Protein AF-A0A2G9TGG8-F1 (afdb_monomer_lite)

Sequence (321 aa):
AEQIGTFTVDCLPYTPNDKLQSCIQHNYVLHHSNFPQSSFSIAPSDCLRTSPRTVCDLGFDLILTKLSSGLTPDTAGKFELTGVEYRLRDFVVRVGTATQVTTTKGVIVEVEYEPSQVAAQSAHMMTEMMQMFFPQYYGQAPRSCSVLMYRDQSMLRHQCFCNSDWPGGVYATPTLAGGRDGGAVATAWATLLGKGRDGYITACHRVVETTRRLAELLSDIDGITLRGAADLCIVAFETTLGDIYVLVDFMTTKGWHVDPLLSPEAARVPVTLRMCEEGVLEAFVEDVLEGLRYLAENPTKTTKTSAFYHMLQTVIQYFLN

Secondary structure (DSSP, 8-state):
-EEEEEEEEEEEEEEEPTTTTTT-S-EEEEEETT-TTEEEEE---SSTTT--EEEEETTHHHHHHHS-SSEEE-STT-EEEEEEEEEETTEEEEEEEEEETTEEEEEEEEEEETT-S-HHHHHHHHHHHHHHH-GGG-S-----------SSHHHHHHH-EEES--TT--EEESSS-SS--HHHHHHHHHHHHHHHHHHHHHHHHHHHHHHHHHHHHHHTSTTEEE-S--SSSEEEEEESSS-HHHHHHHHHHTT---EEEETTEEEEEE--GGGGSTTHHHHHHHHHHHHHHHHHH-TT---HHHHHHHHHHHHHHHHH-

Structure (mmCIF, N/CA/C/O backbone):
data_AF-A0A2G9TGG8-F1
#
_entry.id   AF-A0A2G9TGG8-F1
#
loop_
_atom_site.group_PDB
_atom_site.id
_atom_site.type_symbol
_atom_site.label_atom_id
_atom_site.label_alt_id
_atom_site.label_comp_id
_atom_site.label_asym_id
_atom_site.label_entity_id
_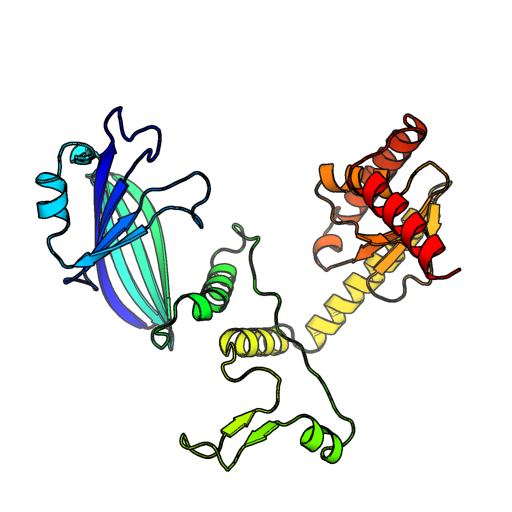atom_site.label_seq_id
_atom_site.pdbx_PDB_ins_code
_atom_site.Cartn_x
_atom_site.Cartn_y
_atom_site.Cartn_z
_atom_site.occupancy
_atom_site.B_iso_or_equiv
_atom_site.auth_seq_id
_atom_site.auth_comp_id
_atom_site.auth_asym_id
_atom_site.auth_atom_id
_atom_site.pdbx_PDB_model_num
ATOM 1 N N . ALA A 1 1 ? 25.489 -10.450 -13.782 1.00 64.31 1 ALA A N 1
ATOM 2 C CA . ALA A 1 1 ? 25.567 -9.126 -14.422 1.00 64.31 1 ALA A CA 1
ATOM 3 C C . ALA A 1 1 ? 26.954 -9.005 -15.034 1.00 64.31 1 ALA A C 1
ATOM 5 O O . ALA A 1 1 ? 27.897 -9.504 -14.430 1.00 64.31 1 ALA A O 1
ATOM 6 N N . GLU A 1 2 ? 27.061 -8.456 -16.236 1.00 89.31 2 GLU A N 1
ATOM 7 C CA . GLU A 1 2 ? 28.330 -8.267 -16.946 1.00 89.31 2 GLU A CA 1
ATOM 8 C C . GLU A 1 2 ? 28.912 -6.907 -16.566 1.00 89.31 2 GLU A C 1
ATOM 10 O O . GLU A 1 2 ? 28.173 -5.930 -16.554 1.00 89.31 2 GLU A O 1
ATOM 15 N N . GLN A 1 3 ? 30.200 -6.821 -16.233 1.00 91.94 3 GLN A N 1
ATOM 16 C CA . GLN A 1 3 ? 30.836 -5.524 -16.010 1.00 91.94 3 GLN A CA 1
ATOM 17 C C . GLN A 1 3 ? 30.994 -4.804 -17.351 1.00 91.94 3 GLN A C 1
ATOM 19 O O . GLN A 1 3 ? 31.606 -5.343 -18.268 1.00 91.94 3 GLN A O 1
ATOM 24 N N . ILE A 1 4 ? 30.464 -3.588 -17.449 1.00 91.81 4 ILE A N 1
ATOM 25 C CA . ILE A 1 4 ? 30.448 -2.807 -18.695 1.00 91.81 4 ILE A CA 1
ATOM 26 C C . ILE A 1 4 ? 31.297 -1.538 -18.629 1.00 91.81 4 ILE A C 1
ATOM 28 O O . ILE A 1 4 ? 31.593 -0.959 -19.671 1.00 91.81 4 ILE A O 1
ATOM 32 N N . GLY A 1 5 ? 31.714 -1.113 -17.434 1.00 93.00 5 GLY A N 1
ATOM 33 C CA . GLY A 1 5 ? 32.472 0.121 -17.288 1.00 93.00 5 GLY A CA 1
ATOM 34 C C . GLY A 1 5 ? 32.792 0.492 -15.849 1.00 93.00 5 GLY A C 1
ATOM 35 O O . GLY A 1 5 ? 32.628 -0.295 -14.913 1.00 93.00 5 GLY A O 1
ATOM 36 N N . THR A 1 6 ? 33.266 1.720 -15.696 1.00 93.25 6 THR A N 1
ATOM 37 C CA . THR A 1 6 ? 33.503 2.397 -14.421 1.00 93.25 6 THR A CA 1
ATOM 38 C C . THR A 1 6 ? 32.985 3.817 -14.536 1.00 93.25 6 THR A C 1
ATOM 40 O O . THR A 1 6 ? 33.054 4.400 -15.617 1.00 93.25 6 THR A O 1
ATOM 43 N N . PHE A 1 7 ? 32.542 4.392 -13.426 1.00 91.88 7 PHE A N 1
ATOM 44 C CA . PHE A 1 7 ? 32.025 5.754 -13.395 1.00 91.88 7 PHE A CA 1
ATOM 45 C C . PHE A 1 7 ? 32.647 6.552 -12.256 1.00 91.88 7 PHE A C 1
ATOM 47 O O . PHE A 1 7 ? 33.072 5.987 -11.240 1.00 91.88 7 PHE A O 1
ATOM 54 N N . THR A 1 8 ? 32.658 7.869 -12.430 1.00 93.31 8 THR A N 1
ATOM 55 C CA . THR A 1 8 ? 32.975 8.820 -11.369 1.00 93.31 8 THR A CA 1
ATOM 56 C C . THR A 1 8 ? 31.908 9.901 -11.276 1.00 93.31 8 THR A C 1
ATOM 58 O O . THR A 1 8 ? 31.317 10.299 -12.286 1.00 93.31 8 THR A O 1
ATOM 61 N N . VAL A 1 9 ? 31.653 10.373 -10.055 1.00 92.12 9 VAL A N 1
ATOM 62 C CA . VAL A 1 9 ? 30.811 11.549 -9.812 1.00 92.12 9 VAL A CA 1
ATOM 63 C C . VAL A 1 9 ? 31.522 12.493 -8.858 1.00 92.12 9 VAL A C 1
ATOM 65 O O . VAL A 1 9 ? 31.755 12.159 -7.697 1.00 92.12 9 VAL A O 1
ATOM 68 N N . ASP A 1 10 ? 31.840 13.685 -9.341 1.00 92.50 10 ASP A N 1
ATOM 69 C CA . ASP A 1 10 ? 32.329 14.783 -8.515 1.00 92.50 10 ASP A CA 1
ATOM 70 C C . ASP A 1 10 ? 31.142 15.521 -7.903 1.00 92.50 10 ASP A C 1
ATOM 72 O O . ASP A 1 10 ? 30.218 15.886 -8.628 1.00 92.50 10 ASP A O 1
ATOM 76 N N . CYS A 1 11 ? 31.170 15.790 -6.596 1.00 91.50 11 CYS A N 1
ATOM 77 C CA . CYS A 1 11 ? 30.145 16.582 -5.923 1.00 91.50 11 CYS A CA 1
ATOM 78 C C . CYS A 1 11 ? 30.759 17.738 -5.126 1.00 91.50 11 CYS A C 1
ATOM 80 O O . CYS A 1 11 ? 31.557 17.527 -4.207 1.00 91.50 11 CYS A O 1
ATOM 82 N N . LEU A 1 12 ? 30.352 18.964 -5.461 1.00 91.38 12 LEU A N 1
ATOM 83 C CA . LEU A 1 12 ? 30.762 20.194 -4.791 1.00 91.38 12 LEU A CA 1
ATOM 84 C C . LEU A 1 12 ? 29.576 20.810 -4.027 1.00 91.38 12 LEU A C 1
ATOM 86 O O . LEU A 1 12 ? 28.584 21.213 -4.645 1.00 91.38 12 LEU A O 1
ATOM 90 N N . PRO A 1 13 ? 29.658 20.911 -2.691 1.00 90.56 13 PRO A N 1
ATOM 91 C CA . PRO A 1 13 ? 28.667 21.629 -1.905 1.00 90.56 13 PRO A CA 1
ATOM 92 C C . PRO A 1 13 ? 28.786 23.148 -2.070 1.00 90.56 13 PRO A C 1
ATOM 94 O O . PRO A 1 13 ? 29.872 23.704 -2.224 1.00 90.56 13 PRO A O 1
ATOM 97 N N . TYR A 1 14 ? 27.648 23.822 -1.972 1.00 89.12 14 TYR A N 1
ATOM 98 C CA . TYR A 1 14 ? 27.507 25.267 -1.930 1.00 89.12 14 TYR A CA 1
ATOM 99 C C . TYR A 1 14 ? 26.677 25.659 -0.711 1.00 89.12 14 TYR A C 1
ATOM 101 O O . TYR A 1 14 ? 25.569 25.156 -0.492 1.00 89.12 14 TYR A O 1
ATOM 109 N N . THR A 1 15 ? 27.208 26.606 0.052 1.00 86.94 15 THR A N 1
ATOM 110 C CA . THR A 1 15 ? 26.568 27.170 1.238 1.00 86.94 15 THR A CA 1
ATOM 111 C C . THR A 1 15 ? 25.816 28.446 0.859 1.00 86.94 15 THR A C 1
ATOM 113 O O . THR A 1 15 ? 26.406 29.340 0.244 1.00 86.94 15 THR A O 1
ATOM 116 N N . PRO A 1 16 ? 24.522 28.556 1.193 1.00 85.44 16 PRO A N 1
ATOM 117 C CA . PRO A 1 16 ? 23.752 29.770 0.988 1.00 85.44 16 PRO A CA 1
ATOM 118 C C . PRO A 1 16 ? 24.093 30.832 2.030 1.00 85.44 16 PRO A C 1
ATOM 120 O O . PRO A 1 16 ? 24.367 30.538 3.195 1.00 85.44 16 PRO A O 1
ATOM 123 N N . ASN A 1 17 ? 24.039 32.090 1.609 1.00 82.75 17 ASN A N 1
ATOM 124 C CA . ASN A 1 17 ? 24.158 33.226 2.512 1.00 82.75 17 ASN A CA 1
ATOM 125 C C . ASN A 1 17 ? 22.859 33.483 3.294 1.00 82.75 17 ASN A C 1
ATOM 127 O O . ASN A 1 17 ? 21.807 32.918 2.993 1.00 82.75 17 ASN A O 1
ATOM 131 N N . ASP A 1 18 ? 22.922 34.398 4.259 1.00 78.75 18 ASP A N 1
ATOM 132 C CA . ASP A 1 18 ? 21.834 34.691 5.205 1.00 78.75 18 ASP A CA 1
ATOM 133 C C . ASP A 1 18 ? 20.489 35.030 4.537 1.00 78.75 18 ASP A C 1
ATOM 135 O O . ASP A 1 18 ? 19.428 34.805 5.113 1.00 78.75 18 ASP A O 1
ATOM 139 N N . LYS A 1 19 ? 20.507 35.553 3.303 1.00 74.62 19 LYS A N 1
ATOM 140 C CA . LYS A 1 19 ? 19.288 35.895 2.553 1.00 74.62 19 LYS A CA 1
ATOM 141 C C . LYS A 1 19 ? 18.598 34.678 1.941 1.00 74.62 19 LYS A C 1
ATOM 143 O O . LYS A 1 19 ? 17.394 34.732 1.710 1.00 74.62 19 LYS A O 1
ATOM 148 N N . LEU A 1 20 ? 19.353 33.623 1.634 1.00 74.00 20 LEU A N 1
ATOM 149 C CA . LEU A 1 20 ? 18.854 32.405 0.994 1.00 74.00 20 LEU A CA 1
ATOM 150 C C . LEU A 1 20 ? 18.680 31.238 1.967 1.00 74.00 20 LEU A C 1
ATOM 152 O O . LEU A 1 20 ? 17.944 30.312 1.637 1.00 74.00 20 LEU A O 1
ATOM 156 N N . GLN A 1 21 ? 19.281 31.297 3.159 1.00 74.25 21 GLN A N 1
ATOM 157 C CA . GLN A 1 21 ? 19.157 30.257 4.191 1.00 74.25 21 GLN A CA 1
ATOM 158 C C . GLN A 1 21 ? 17.711 29.983 4.632 1.00 74.25 21 GLN A C 1
ATOM 160 O O . GLN A 1 21 ? 17.403 28.873 5.060 1.00 74.25 21 GLN A O 1
ATOM 165 N N . SER A 1 22 ? 16.805 30.958 4.495 1.00 71.94 22 SER A N 1
ATOM 166 C CA . SER A 1 22 ? 15.372 30.773 4.762 1.00 71.94 22 SER A CA 1
ATOM 167 C C . SER A 1 22 ? 14.650 29.930 3.702 1.00 71.94 22 SER A C 1
ATOM 169 O O . SER A 1 22 ? 13.558 29.432 3.970 1.00 71.94 22 SER A O 1
ATOM 171 N N . CYS A 1 23 ? 15.244 29.761 2.516 1.00 72.12 23 CYS A N 1
ATOM 172 C CA . CYS A 1 23 ? 14.656 29.058 1.374 1.00 72.12 23 CYS A CA 1
ATOM 173 C C . CYS A 1 23 ? 15.385 27.750 1.040 1.00 72.12 23 CYS A C 1
ATOM 175 O O . CYS A 1 23 ? 14.751 26.773 0.650 1.00 72.12 23 CYS A O 1
ATOM 177 N N . ILE A 1 24 ? 16.713 27.737 1.155 1.00 77.88 24 ILE A N 1
ATOM 178 C CA . ILE A 1 24 ? 17.576 26.592 0.857 1.00 77.88 24 ILE A CA 1
ATOM 179 C C . ILE A 1 24 ? 18.658 26.498 1.929 1.00 77.88 24 ILE A C 1
ATOM 181 O O . ILE A 1 24 ? 19.281 27.500 2.264 1.00 77.88 24 ILE A O 1
ATOM 185 N N . GLN A 1 25 ? 18.890 25.302 2.469 1.00 79.62 25 GLN A N 1
ATOM 186 C CA . GLN A 1 25 ? 19.909 25.092 3.506 1.00 79.62 25 GLN A CA 1
ATOM 187 C C . GLN A 1 25 ? 21.273 24.742 2.906 1.00 79.62 25 GLN A C 1
ATOM 189 O O . GLN A 1 25 ? 22.295 25.263 3.337 1.00 79.62 25 GLN A O 1
ATOM 194 N N . HIS A 1 26 ? 21.280 23.905 1.868 1.00 82.25 26 HIS A N 1
ATOM 195 C CA . HIS A 1 26 ? 22.469 23.504 1.121 1.00 82.25 26 HIS A CA 1
ATOM 196 C C . HIS A 1 26 ? 22.113 23.311 -0.352 1.00 82.25 26 HIS A C 1
ATOM 198 O O . HIS A 1 26 ? 20.982 22.945 -0.673 1.00 82.25 26 HIS A O 1
ATOM 204 N N . ASN A 1 27 ? 23.082 23.520 -1.242 1.00 87.56 27 ASN A N 1
ATOM 205 C CA . ASN A 1 27 ? 22.981 23.130 -2.645 1.00 87.56 27 ASN A CA 1
ATOM 206 C C . ASN A 1 27 ? 24.197 22.288 -3.028 1.00 87.56 27 ASN A C 1
ATOM 208 O O . ASN A 1 27 ? 25.316 22.628 -2.669 1.00 87.56 27 ASN A O 1
ATOM 212 N N . TYR A 1 28 ? 23.991 21.212 -3.771 1.00 89.62 28 TYR A N 1
ATOM 213 C CA . TYR A 1 28 ? 25.055 20.339 -4.251 1.00 89.62 28 TYR A CA 1
ATOM 214 C C . TYR A 1 28 ? 25.061 20.365 -5.766 1.00 89.62 28 TYR A C 1
ATOM 216 O O . TYR A 1 28 ? 24.012 20.164 -6.379 1.00 89.62 28 TYR A O 1
ATOM 224 N N . VAL A 1 29 ? 26.233 20.599 -6.350 1.00 89.38 29 VAL A N 1
ATOM 225 C CA . VAL A 1 29 ? 26.442 20.498 -7.794 1.00 89.38 29 VAL A CA 1
ATOM 226 C C . VAL A 1 29 ? 27.255 19.247 -8.081 1.00 89.38 29 VAL A C 1
ATOM 228 O O . VAL A 1 29 ? 28.278 19.014 -7.436 1.00 89.38 29 VAL A O 1
ATOM 231 N N . LEU A 1 30 ? 26.773 18.430 -9.015 1.00 91.38 30 LEU A N 1
ATOM 232 C CA . LEU A 1 30 ? 27.352 17.144 -9.366 1.00 91.38 30 LEU A CA 1
ATOM 233 C C . LEU A 1 30 ? 27.714 17.075 -10.850 1.00 91.38 30 LEU A C 1
ATOM 235 O O . LEU A 1 30 ? 26.946 17.523 -11.707 1.00 91.38 30 LEU A O 1
ATOM 239 N N . HIS A 1 31 ? 28.839 16.425 -11.140 1.00 90.31 31 HIS A N 1
ATOM 240 C CA . HIS A 1 31 ? 29.267 16.071 -12.491 1.00 90.31 31 HIS A CA 1
ATOM 241 C C . HIS A 1 31 ? 29.495 14.575 -12.586 1.00 90.31 31 HIS A C 1
ATOM 243 O O . HIS A 1 31 ? 30.304 14.024 -11.846 1.00 90.31 31 HIS A O 1
ATOM 249 N N . HIS A 1 32 ? 28.795 13.933 -13.512 1.00 90.31 32 HIS A N 1
ATOM 250 C CA . HIS A 1 32 ? 28.841 12.490 -13.696 1.00 90.31 32 HIS A CA 1
ATOM 251 C C . HIS A 1 32 ? 29.604 12.157 -14.985 1.00 90.31 32 HIS A C 1
ATOM 253 O O . HIS A 1 32 ? 29.285 12.698 -16.043 1.00 90.31 32 HIS A O 1
ATOM 259 N N . SER A 1 33 ? 30.564 11.228 -14.930 1.00 90.75 33 SER A N 1
ATOM 260 C CA . SER A 1 33 ? 31.422 10.855 -16.073 1.00 90.75 33 SER A CA 1
ATOM 261 C C . SER A 1 33 ? 30.639 10.436 -17.324 1.00 90.75 33 SER A C 1
ATOM 263 O O . SER A 1 33 ? 31.025 10.768 -18.441 1.00 90.75 33 SER A O 1
ATOM 265 N N . ASN A 1 34 ? 29.516 9.740 -17.138 1.00 83.81 34 ASN A N 1
ATOM 266 C CA . ASN A 1 34 ? 28.625 9.302 -18.221 1.00 83.81 34 ASN A CA 1
ATOM 267 C C . ASN A 1 34 ? 27.786 10.416 -18.856 1.00 83.81 34 ASN A C 1
ATOM 269 O O . ASN A 1 34 ? 27.270 10.234 -19.956 1.00 83.81 34 ASN A O 1
ATOM 273 N N . PHE A 1 35 ? 27.661 11.567 -18.195 1.00 83.56 35 PHE A N 1
ATOM 274 C CA . PHE A 1 35 ? 26.914 12.721 -18.690 1.00 83.56 35 PHE A CA 1
ATOM 275 C C . PHE A 1 35 ? 27.845 13.938 -18.782 1.00 83.56 35 PHE A C 1
ATOM 277 O O . PHE A 1 35 ? 27.603 14.956 -18.137 1.00 83.56 35 PHE A O 1
ATOM 284 N N . PRO A 1 36 ? 28.922 13.869 -19.590 1.00 84.69 36 PRO A N 1
ATOM 285 C CA . PRO A 1 36 ? 30.005 14.855 -19.562 1.00 84.69 36 PRO A CA 1
ATOM 286 C C . PRO A 1 36 ? 29.581 16.253 -20.033 1.00 84.69 36 PRO A C 1
ATOM 288 O O . PRO A 1 36 ? 30.328 17.210 -19.862 1.00 84.69 36 PRO A O 1
ATOM 291 N N . GLN A 1 37 ? 28.408 16.375 -20.657 1.00 82.56 37 GLN A N 1
ATOM 292 C CA . GLN A 1 37 ? 27.847 17.644 -21.123 1.00 82.56 37 GLN A CA 1
ATOM 293 C C . GLN A 1 37 ? 26.844 18.253 -20.136 1.00 82.56 37 GLN A C 1
ATOM 295 O O . GLN A 1 37 ? 26.309 19.324 -20.412 1.00 82.56 37 GLN A O 1
ATOM 300 N N . SER A 1 38 ? 26.578 17.596 -19.004 1.00 85.50 38 SER A N 1
ATOM 301 C CA . SER A 1 38 ? 25.548 18.009 -18.053 1.00 85.50 38 SER A CA 1
ATOM 302 C C . SER A 1 38 ? 26.119 18.253 -16.657 1.00 85.50 38 SER A C 1
ATOM 304 O O . SER A 1 38 ? 26.946 17.494 -16.153 1.00 85.50 38 SER A O 1
ATOM 306 N N . SER A 1 39 ? 25.621 19.304 -16.013 1.00 83.50 39 SER A N 1
ATOM 307 C CA . SER A 1 39 ? 25.771 19.568 -14.584 1.00 83.50 39 SER A CA 1
ATOM 308 C C . SER A 1 39 ? 24.431 19.325 -13.895 1.00 83.50 39 SER A C 1
ATOM 310 O O . SER A 1 39 ? 23.382 19.760 -14.379 1.00 83.50 39 SER A O 1
ATOM 312 N N . PHE A 1 40 ? 24.453 18.672 -12.741 1.00 86.94 40 PHE A N 1
ATOM 313 C CA . PHE A 1 40 ? 23.259 18.402 -11.942 1.00 86.94 40 PHE A CA 1
ATOM 314 C C . PHE A 1 40 ? 23.309 19.248 -10.675 1.00 86.94 40 PHE A C 1
ATOM 316 O O . PHE A 1 40 ? 24.345 19.300 -10.027 1.00 86.94 40 PHE A O 1
ATOM 323 N N . SER A 1 41 ? 22.209 19.896 -10.295 1.00 85.38 41 SER A N 1
ATOM 324 C CA . SER A 1 41 ? 22.111 20.630 -9.028 1.00 85.38 41 SER A CA 1
ATOM 325 C C . SER A 1 41 ? 20.951 20.100 -8.204 1.00 85.38 41 SER A C 1
ATOM 327 O O . SER A 1 41 ? 19.864 19.873 -8.739 1.00 85.38 41 SER A O 1
ATOM 329 N N . ILE A 1 42 ? 21.151 19.939 -6.899 1.00 87.00 42 ILE A N 1
ATOM 330 C CA . ILE A 1 42 ? 20.091 19.582 -5.955 1.00 87.00 42 ILE A CA 1
ATOM 331 C C . ILE A 1 42 ? 20.211 20.405 -4.676 1.00 87.00 42 ILE A C 1
ATOM 333 O O . ILE A 1 42 ? 21.288 20.502 -4.093 1.00 87.00 42 ILE A O 1
ATOM 337 N N . ALA A 1 43 ? 19.089 20.955 -4.219 1.00 85.75 43 ALA A N 1
ATOM 338 C CA . ALA A 1 43 ? 18.969 21.615 -2.925 1.00 85.75 43 ALA A CA 1
ATOM 339 C C . ALA A 1 43 ? 18.097 20.746 -2.004 1.00 85.75 43 ALA A C 1
ATOM 341 O O . ALA A 1 43 ? 16.872 20.746 -2.148 1.00 85.75 43 ALA A O 1
ATOM 342 N N . PRO A 1 44 ? 18.687 19.931 -1.110 1.00 80.31 44 PRO A N 1
ATOM 343 C CA . PRO A 1 44 ? 17.916 19.028 -0.267 1.00 80.31 44 PRO A CA 1
ATOM 344 C C . PRO A 1 44 ? 16.980 19.778 0.688 1.00 80.31 44 PRO A C 1
ATOM 346 O O . PRO A 1 44 ? 17.352 20.789 1.279 1.00 80.31 44 PRO A O 1
ATOM 349 N N . SER A 1 45 ? 15.771 19.243 0.847 1.00 75.31 45 SER A N 1
ATOM 350 C CA . SER A 1 45 ? 14.782 19.635 1.857 1.00 75.31 45 SER A CA 1
ATOM 351 C C . SER A 1 45 ? 14.435 18.431 2.740 1.00 75.31 45 SER A C 1
ATOM 353 O O . SER A 1 45 ? 14.835 17.308 2.420 1.00 75.31 45 SER A O 1
ATOM 355 N N . ASP A 1 46 ? 13.638 18.637 3.793 1.00 73.31 46 ASP A N 1
ATOM 356 C CA . ASP A 1 46 ? 13.186 17.575 4.711 1.00 73.31 46 ASP A CA 1
ATOM 357 C C . ASP A 1 46 ? 12.505 16.393 3.993 1.00 73.31 46 ASP A C 1
ATOM 359 O O . ASP A 1 46 ? 12.501 15.266 4.487 1.00 73.31 46 ASP A O 1
ATOM 363 N N . CYS A 1 47 ? 11.961 16.623 2.791 1.00 68.19 47 CYS A N 1
ATOM 364 C CA . CYS A 1 47 ? 11.454 15.576 1.914 1.00 68.19 47 CYS A CA 1
ATOM 365 C C . CYS A 1 47 ? 12.220 15.549 0.582 1.00 68.19 47 CYS A C 1
ATOM 367 O O . CYS A 1 47 ? 12.036 16.390 -0.298 1.00 68.19 47 CYS A O 1
ATOM 369 N N . LEU A 1 48 ? 13.026 14.501 0.377 1.00 59.34 48 LEU A N 1
ATOM 370 C CA . LEU A 1 48 ? 13.821 14.291 -0.845 1.00 59.34 48 LEU A CA 1
ATOM 371 C C . LEU A 1 48 ? 12.994 14.309 -2.145 1.00 59.34 48 LEU A C 1
ATOM 373 O O . LEU A 1 48 ? 13.506 14.687 -3.200 1.00 59.34 48 LEU A O 1
ATOM 377 N N . ARG A 1 49 ? 11.712 13.916 -2.094 1.00 57.81 49 ARG A N 1
ATOM 378 C CA . ARG A 1 49 ? 10.812 13.934 -3.265 1.00 57.81 49 ARG A CA 1
ATOM 379 C C . ARG A 1 49 ? 10.475 15.352 -3.725 1.00 57.81 49 ARG A C 1
ATOM 381 O O . ARG A 1 49 ? 10.248 15.544 -4.913 1.00 57.81 49 ARG A O 1
ATOM 388 N N . THR A 1 50 ? 10.471 16.321 -2.814 1.00 69.75 50 THR A N 1
ATOM 389 C CA . THR A 1 50 ? 10.134 17.724 -3.097 1.00 69.75 50 THR A CA 1
ATOM 390 C C . THR A 1 50 ? 11.359 18.629 -3.189 1.00 69.75 50 THR A C 1
ATOM 392 O O . THR A 1 50 ? 11.207 19.809 -3.487 1.00 69.75 50 THR A O 1
ATOM 395 N N . SER A 1 51 ? 12.566 18.095 -2.971 1.00 74.19 51 SER A N 1
ATOM 396 C CA . SER A 1 51 ? 13.815 18.849 -3.096 1.00 74.19 51 SER A CA 1
ATOM 397 C C . SER A 1 51 ? 13.973 19.445 -4.503 1.00 74.19 51 SER A C 1
ATOM 399 O O . SER A 1 51 ? 13.942 18.684 -5.486 1.00 74.19 51 SER A O 1
ATOM 401 N N . PRO A 1 52 ? 14.169 20.774 -4.614 1.00 76.56 52 PRO A N 1
ATOM 402 C CA . PRO A 1 52 ? 14.484 21.428 -5.874 1.00 76.56 52 PRO A CA 1
ATOM 403 C C . PRO A 1 52 ? 15.709 20.798 -6.535 1.00 76.56 52 PRO A C 1
ATOM 405 O O . PRO A 1 52 ? 16.727 20.548 -5.886 1.00 76.56 52 PRO A O 1
ATOM 408 N N . ARG A 1 53 ? 15.599 20.534 -7.836 1.00 82.88 53 ARG A N 1
ATOM 409 C CA . ARG A 1 53 ? 16.655 19.924 -8.642 1.00 82.88 53 ARG A CA 1
ATOM 410 C C . ARG A 1 53 ? 16.650 20.506 -10.046 1.00 82.88 53 ARG A C 1
ATOM 412 O O . ARG A 1 53 ? 15.579 20.791 -10.580 1.00 82.88 53 ARG A O 1
ATOM 419 N N . THR A 1 54 ? 17.821 20.642 -10.649 1.00 76.69 54 THR A N 1
ATOM 420 C CA . THR A 1 54 ? 17.967 21.115 -12.028 1.00 76.69 54 THR A CA 1
ATOM 421 C C . THR A 1 54 ? 19.053 20.334 -12.753 1.00 76.69 54 THR A C 1
ATOM 423 O O . THR A 1 54 ? 20.024 19.882 -12.147 1.00 76.69 54 THR A O 1
ATOM 426 N N . VAL A 1 55 ? 18.874 20.180 -14.063 1.00 81.69 55 VAL A N 1
ATOM 427 C CA . VAL A 1 55 ? 19.894 19.670 -14.981 1.00 81.69 55 VAL A CA 1
ATOM 428 C C . VAL A 1 55 ? 20.205 20.800 -15.947 1.00 81.69 55 VAL A C 1
ATOM 430 O O . VAL A 1 55 ? 19.286 21.391 -16.515 1.00 81.69 55 VAL A O 1
ATOM 433 N N . CYS A 1 56 ? 21.482 21.124 -16.078 1.00 78.19 56 CYS A N 1
ATOM 434 C CA . CYS A 1 56 ? 21.976 22.239 -16.873 1.00 78.19 56 CYS A CA 1
ATOM 435 C C . CYS A 1 56 ? 23.105 21.759 -17.789 1.00 78.19 56 CYS A C 1
ATOM 437 O O . CYS A 1 56 ? 23.712 20.719 -17.533 1.00 78.19 56 CYS A O 1
ATOM 439 N N . ASP A 1 57 ? 23.423 22.541 -18.816 1.00 82.94 57 ASP A N 1
ATOM 440 C CA . ASP A 1 57 ? 24.600 22.296 -19.649 1.00 82.94 57 ASP A CA 1
ATOM 441 C C . ASP A 1 57 ? 25.907 22.519 -18.871 1.00 82.94 57 ASP A C 1
ATOM 443 O O . ASP A 1 57 ? 25.960 23.208 -17.841 1.00 82.94 57 ASP A O 1
ATOM 447 N N . LEU A 1 58 ? 26.985 21.952 -19.408 1.00 73.19 58 LEU A N 1
ATOM 448 C CA . LEU A 1 58 ? 28.341 22.105 -18.902 1.00 73.19 58 LEU A CA 1
ATOM 449 C C . LEU A 1 58 ? 28.728 23.592 -18.789 1.00 73.19 58 LEU A C 1
ATOM 451 O O . LEU A 1 58 ? 28.641 24.355 -19.751 1.00 73.19 58 LEU A O 1
ATOM 455 N N . GLY A 1 59 ? 29.196 24.002 -17.607 1.00 73.88 59 GLY A N 1
ATOM 456 C CA . GLY A 1 59 ? 29.577 25.390 -17.314 1.00 73.88 59 GLY A CA 1
ATOM 457 C C . GLY A 1 59 ? 28.633 26.123 -16.358 1.00 73.88 59 GLY A C 1
ATOM 458 O O . GLY A 1 59 ? 28.874 27.290 -16.043 1.00 73.88 59 GLY A O 1
ATOM 459 N N . PHE A 1 60 ? 27.605 25.446 -15.840 1.00 81.31 60 PHE A N 1
ATOM 460 C CA . PHE A 1 60 ? 26.743 25.965 -14.775 1.00 81.31 60 PHE A CA 1
ATOM 461 C C . PHE A 1 60 ? 27.533 26.489 -13.558 1.00 81.31 60 PHE A C 1
ATOM 463 O O . PHE A 1 60 ? 27.203 27.537 -13.009 1.00 81.31 60 PHE A O 1
ATOM 470 N N . ASP A 1 61 ? 28.643 25.849 -13.201 1.00 76.94 61 ASP A N 1
ATOM 471 C CA . ASP A 1 61 ? 29.546 26.229 -12.105 1.00 76.94 61 ASP A CA 1
ATOM 472 C C . ASP A 1 61 ? 30.191 27.609 -12.311 1.00 76.94 61 ASP A C 1
ATOM 474 O O . ASP A 1 61 ? 30.347 28.401 -11.374 1.00 76.94 61 ASP A O 1
ATOM 478 N N . LEU A 1 62 ? 30.514 27.936 -13.567 1.00 78.75 62 LEU A N 1
ATOM 479 C CA . LEU A 1 62 ? 31.038 29.247 -13.967 1.00 78.75 62 LEU A CA 1
ATOM 480 C C . LEU A 1 62 ? 29.961 30.331 -13.878 1.00 78.75 62 LEU A C 1
ATOM 482 O O . LEU A 1 62 ? 30.261 31.501 -13.644 1.00 78.75 62 LEU A O 1
ATOM 486 N N . ILE A 1 63 ? 28.700 29.952 -14.083 1.00 79.56 63 ILE A N 1
ATOM 487 C CA . ILE A 1 63 ? 27.559 30.851 -13.920 1.00 79.56 63 ILE A CA 1
ATOM 488 C C . ILE A 1 63 ? 27.283 31.056 -12.428 1.00 79.56 63 ILE A C 1
ATOM 490 O O . ILE A 1 63 ? 27.161 32.200 -12.001 1.00 79.56 63 ILE A O 1
ATOM 494 N N . LEU A 1 64 ? 27.277 29.995 -11.615 1.00 77.19 64 LEU A N 1
ATOM 495 C CA . LEU A 1 64 ? 27.087 30.076 -10.161 1.00 77.19 64 LEU A CA 1
ATOM 496 C C . LEU A 1 64 ? 28.132 30.964 -9.482 1.00 77.19 64 LEU A C 1
ATOM 498 O O . LEU A 1 64 ? 27.791 31.793 -8.641 1.00 77.19 64 LEU A O 1
ATOM 502 N N . THR A 1 65 ? 29.395 30.849 -9.888 1.00 72.25 65 THR A N 1
ATOM 503 C CA . THR A 1 65 ? 30.478 31.707 -9.381 1.00 72.25 65 THR A CA 1
ATOM 504 C C . THR A 1 65 ? 30.309 33.180 -9.769 1.00 72.25 65 THR A C 1
ATOM 506 O O . THR A 1 65 ? 30.723 34.061 -9.013 1.00 72.25 65 THR A O 1
ATOM 509 N N . LYS A 1 66 ? 29.653 33.478 -10.899 1.00 73.69 66 LYS A N 1
ATOM 510 C CA . LYS A 1 66 ? 29.330 34.849 -11.342 1.00 73.69 66 LYS A CA 1
ATOM 511 C C . LYS A 1 66 ? 28.024 35.395 -10.758 1.00 73.69 66 LYS A C 1
ATOM 513 O O . LYS A 1 66 ? 27.903 36.603 -10.587 1.00 73.69 66 LYS A O 1
ATOM 518 N N . LEU A 1 67 ? 27.068 34.528 -10.425 1.00 65.88 67 LEU A N 1
ATOM 519 C CA . LEU A 1 67 ? 25.804 34.856 -9.751 1.00 65.88 67 LEU A CA 1
ATOM 520 C C . LEU A 1 67 ? 25.964 35.032 -8.227 1.00 65.88 67 LEU A C 1
ATOM 522 O O . LEU A 1 67 ? 24.969 35.027 -7.507 1.00 65.88 67 LEU A O 1
ATOM 526 N N . SER A 1 68 ? 27.198 35.177 -7.734 1.00 59.84 68 SER A N 1
ATOM 527 C CA . SER A 1 68 ? 27.657 35.127 -6.336 1.00 59.84 68 SER A CA 1
ATOM 528 C C . SER A 1 68 ? 27.144 36.252 -5.419 1.00 59.84 68 SER A C 1
ATOM 530 O O . SER A 1 68 ? 27.893 36.908 -4.703 1.00 59.84 68 SER A O 1
ATOM 532 N N . SER A 1 69 ? 25.829 36.441 -5.368 1.00 61.25 69 SER A N 1
ATOM 533 C CA . SER A 1 69 ? 25.128 37.188 -4.323 1.00 61.25 69 SER A CA 1
ATOM 534 C C . SER A 1 69 ? 24.338 36.275 -3.380 1.00 61.25 69 SER A C 1
ATOM 536 O O . SER A 1 69 ? 23.620 36.789 -2.526 1.00 61.25 69 SER A O 1
ATOM 538 N N . GLY A 1 70 ? 24.467 34.945 -3.511 1.00 73.06 70 GLY A N 1
ATOM 539 C CA . GLY A 1 70 ? 23.613 33.971 -2.823 1.00 73.06 70 GLY A CA 1
ATOM 540 C C . GLY A 1 70 ? 24.274 32.666 -2.363 1.00 73.06 70 GLY A C 1
ATOM 541 O O . GLY A 1 70 ? 23.970 32.207 -1.268 1.00 73.06 70 GLY A O 1
ATOM 542 N N . LEU A 1 71 ? 25.166 32.071 -3.164 1.00 83.81 71 LEU A N 1
ATOM 543 C CA . LEU A 1 71 ? 25.762 30.750 -2.907 1.00 83.81 71 LEU A CA 1
ATOM 544 C C . LEU A 1 71 ? 27.292 30.813 -2.984 1.00 83.81 71 LEU A C 1
ATOM 546 O O . LEU A 1 71 ? 27.841 31.354 -3.944 1.00 83.81 71 LEU A O 1
ATOM 550 N N . THR A 1 72 ? 27.974 30.228 -2.001 1.00 86.12 72 THR A N 1
ATOM 551 C CA . THR A 1 72 ? 29.443 30.151 -1.927 1.00 86.12 72 THR A CA 1
ATOM 552 C C . THR A 1 72 ? 29.914 28.697 -1.946 1.00 86.12 72 THR A C 1
ATOM 554 O O . THR A 1 72 ? 29.370 27.907 -1.174 1.00 86.12 72 THR A O 1
ATOM 557 N N . PRO A 1 73 ? 30.905 28.320 -2.775 1.00 87.69 73 PRO A N 1
ATOM 558 C CA . PRO A 1 73 ? 31.391 26.941 -2.833 1.00 87.69 73 PRO A CA 1
ATOM 559 C C . PRO A 1 73 ? 32.133 26.546 -1.549 1.00 87.69 73 PRO A C 1
ATOM 561 O O . PRO A 1 73 ? 32.943 27.318 -1.035 1.00 87.69 73 PRO A O 1
ATOM 564 N N . ASP A 1 74 ? 31.898 25.324 -1.073 1.00 88.62 74 ASP A N 1
ATOM 565 C CA . ASP A 1 74 ? 32.639 24.687 0.017 1.00 88.62 74 ASP A CA 1
ATOM 566 C C . ASP A 1 74 ? 33.563 23.594 -0.538 1.00 88.62 74 ASP A C 1
ATOM 568 O O . ASP A 1 74 ? 33.201 22.424 -0.681 1.00 88.62 74 ASP A O 1
ATOM 572 N N . THR A 1 75 ? 34.798 23.984 -0.845 1.00 86.88 75 THR A N 1
ATOM 573 C CA . THR A 1 75 ? 35.810 23.073 -1.392 1.00 86.88 75 THR A CA 1
ATOM 574 C C . THR A 1 75 ? 36.267 22.017 -0.380 1.00 86.88 75 THR A C 1
ATOM 576 O O . THR A 1 75 ? 36.676 20.931 -0.785 1.00 86.88 75 THR A O 1
ATOM 579 N N . ALA A 1 76 ? 36.190 22.291 0.929 1.00 85.00 76 ALA A N 1
ATOM 580 C CA . ALA A 1 76 ? 36.545 21.313 1.963 1.00 85.00 76 ALA A CA 1
ATOM 581 C C . ALA A 1 76 ? 35.476 20.210 2.082 1.00 85.00 76 ALA A C 1
ATOM 583 O O . ALA A 1 76 ? 35.782 19.052 2.380 1.00 85.00 76 ALA A O 1
ATOM 584 N N . GLY A 1 77 ? 34.225 20.563 1.786 1.00 84.62 77 GLY A N 1
ATOM 585 C CA . GLY A 1 77 ? 33.085 19.660 1.687 1.00 84.62 77 GLY A CA 1
ATOM 586 C C . GLY A 1 77 ? 33.066 18.760 0.445 1.00 84.62 77 GLY A C 1
ATOM 587 O O . GLY A 1 77 ? 32.222 17.867 0.380 1.00 84.62 77 GLY A O 1
ATOM 588 N N . LYS A 1 78 ? 33.963 18.963 -0.535 1.00 89.62 78 LYS A N 1
ATOM 589 C CA . LYS A 1 78 ? 33.963 18.204 -1.797 1.00 89.62 78 LYS A CA 1
ATOM 590 C C . LYS A 1 78 ? 34.121 16.703 -1.538 1.00 89.62 78 LYS A C 1
ATOM 592 O O . LYS A 1 78 ? 35.061 16.280 -0.864 1.00 89.62 78 LYS A O 1
ATOM 597 N N . PHE A 1 79 ? 33.249 15.899 -2.136 1.00 89.88 79 PHE A N 1
ATOM 598 C CA . PHE A 1 79 ? 33.363 14.445 -2.130 1.00 89.88 79 PHE A CA 1
ATOM 599 C C . PHE A 1 79 ? 33.263 13.884 -3.545 1.00 89.88 79 PHE A C 1
ATOM 601 O O . PHE A 1 79 ? 32.655 14.478 -4.435 1.00 89.88 79 PHE A O 1
ATOM 608 N N . GLU A 1 80 ? 33.894 12.737 -3.734 1.00 90.69 80 GLU A N 1
ATOM 609 C CA . GLU A 1 80 ? 33.983 12.031 -5.001 1.00 90.69 80 GLU A CA 1
ATOM 610 C C . GLU A 1 80 ? 33.371 10.644 -4.848 1.00 90.69 80 GLU A C 1
ATOM 612 O O . GLU A 1 80 ? 33.478 9.997 -3.802 1.00 90.69 80 GLU A O 1
ATOM 617 N N . LEU A 1 81 ? 32.706 10.200 -5.900 1.00 90.56 81 LEU A N 1
ATOM 618 C CA . LEU A 1 81 ? 32.184 8.857 -6.045 1.00 90.56 81 LEU A CA 1
ATOM 619 C C . LEU A 1 81 ? 32.969 8.164 -7.137 1.00 90.56 81 LEU A C 1
ATOM 621 O O . LEU A 1 81 ? 33.141 8.715 -8.219 1.00 90.56 81 LEU A O 1
ATOM 625 N N . THR A 1 82 ? 33.409 6.943 -6.874 1.00 92.31 82 THR A N 1
ATOM 626 C CA . THR A 1 82 ? 34.025 6.090 -7.890 1.00 92.31 82 THR A CA 1
ATOM 627 C C . THR A 1 82 ? 33.467 4.689 -7.757 1.00 92.31 82 THR A C 1
ATOM 629 O O . THR A 1 82 ? 33.291 4.186 -6.643 1.00 92.31 82 THR A O 1
ATOM 632 N N . GLY A 1 83 ? 33.178 4.052 -8.886 1.00 90.81 83 GLY A N 1
ATOM 633 C CA . GLY A 1 83 ? 32.611 2.717 -8.869 1.00 90.81 83 GLY A CA 1
ATOM 634 C C . GLY A 1 83 ? 32.652 1.991 -10.200 1.00 90.81 83 GLY A C 1
ATOM 635 O O . GLY A 1 83 ? 33.179 2.471 -11.203 1.00 90.81 83 GLY A O 1
ATOM 636 N N . VAL A 1 84 ? 32.082 0.793 -10.170 1.00 89.81 84 VAL A N 1
ATOM 637 C CA . VAL A 1 84 ? 32.013 -0.136 -11.294 1.00 89.81 84 VAL A CA 1
ATOM 638 C C . VAL A 1 84 ? 30.574 -0.222 -11.783 1.00 89.81 84 VAL A C 1
ATOM 640 O O . VAL A 1 84 ? 29.633 -0.214 -10.985 1.00 89.81 84 VAL A O 1
ATOM 643 N N . GLU A 1 85 ? 30.412 -0.322 -13.095 1.00 89.56 85 GLU A N 1
ATOM 644 C CA . GLU A 1 85 ? 29.123 -0.445 -13.762 1.00 89.56 85 GLU A CA 1
ATOM 645 C C . GLU A 1 85 ? 28.904 -1.862 -14.272 1.00 89.56 85 GLU A C 1
ATOM 647 O O . GLU A 1 85 ? 29.782 -2.467 -14.896 1.00 89.56 85 GLU A O 1
ATOM 652 N N . TYR A 1 86 ? 27.698 -2.369 -14.058 1.00 83.94 86 TYR A N 1
ATOM 653 C CA . TYR A 1 86 ? 27.283 -3.700 -14.457 1.00 83.94 86 TYR A CA 1
ATOM 654 C C . TYR A 1 86 ? 26.001 -3.632 -15.278 1.00 83.94 86 TYR A C 1
ATOM 656 O O . TYR A 1 86 ? 25.036 -3.005 -14.856 1.00 83.94 86 TYR A O 1
ATOM 664 N N . ARG A 1 87 ? 25.939 -4.347 -16.400 1.00 82.69 87 ARG A N 1
ATOM 665 C CA . ARG A 1 87 ? 24.701 -4.562 -17.149 1.00 82.69 87 ARG A CA 1
ATOM 666 C C . ARG A 1 87 ? 24.047 -5.874 -16.735 1.00 82.69 87 ARG A C 1
ATOM 668 O O . ARG A 1 87 ? 24.668 -6.943 -16.709 1.00 82.69 87 ARG A O 1
ATOM 675 N N . LEU A 1 88 ? 22.764 -5.804 -16.416 1.00 74.25 88 LEU A N 1
ATOM 676 C CA . LEU A 1 88 ? 21.899 -6.945 -16.158 1.00 74.25 88 LEU A CA 1
ATOM 677 C C . LEU A 1 88 ? 20.659 -6.820 -17.043 1.00 74.25 88 LEU A C 1
ATOM 679 O O . LEU A 1 88 ? 19.680 -6.184 -16.664 1.00 74.25 88 LEU A O 1
ATOM 683 N N . ARG A 1 89 ? 20.696 -7.457 -18.220 1.00 80.06 89 ARG A N 1
ATOM 684 C CA . ARG A 1 89 ? 19.685 -7.269 -19.276 1.00 80.06 89 ARG A CA 1
ATOM 685 C C . ARG A 1 89 ? 19.569 -5.781 -19.633 1.00 80.06 89 ARG A C 1
ATOM 687 O O . ARG A 1 89 ? 20.564 -5.213 -20.061 1.00 80.06 89 ARG A O 1
ATOM 694 N N . ASP A 1 90 ? 18.409 -5.176 -19.404 1.00 76.56 90 ASP A N 1
ATOM 695 C CA . ASP A 1 90 ? 18.106 -3.775 -19.720 1.00 76.56 90 ASP A CA 1
ATOM 696 C C . ASP A 1 90 ? 18.451 -2.807 -18.570 1.00 76.56 90 ASP A C 1
ATOM 698 O O . ASP A 1 90 ? 18.159 -1.614 -18.645 1.00 76.56 90 ASP A O 1
ATOM 702 N N . PHE A 1 91 ? 19.021 -3.320 -17.475 1.00 73.50 91 PHE A N 1
ATOM 703 C CA . PHE A 1 91 ? 19.418 -2.524 -16.318 1.00 73.50 91 PHE A CA 1
ATOM 704 C C . PHE A 1 91 ? 20.917 -2.281 -16.301 1.00 73.50 91 PHE A C 1
ATOM 706 O O . PHE A 1 91 ? 21.704 -3.212 -16.488 1.00 73.50 91 PHE A O 1
ATOM 713 N N . VAL A 1 92 ? 21.299 -1.061 -15.949 1.00 78.62 92 VAL A N 1
ATOM 714 C CA . VAL A 1 92 ? 22.656 -0.716 -15.541 1.00 78.62 92 VAL A CA 1
ATOM 715 C C . VAL A 1 92 ? 22.659 -0.500 -14.039 1.00 78.62 92 VAL A C 1
ATOM 717 O O . VAL A 1 92 ? 21.917 0.316 -13.506 1.00 78.62 92 VAL A O 1
ATOM 720 N N . VAL A 1 93 ? 23.489 -1.265 -13.345 1.00 78.00 93 VAL A N 1
ATOM 721 C CA . VAL A 1 93 ? 23.711 -1.158 -11.907 1.00 78.00 93 VAL A CA 1
ATOM 722 C C . VAL A 1 93 ? 25.098 -0.595 -11.692 1.00 78.00 93 VAL A C 1
ATOM 724 O O . VAL A 1 93 ? 26.083 -1.192 -12.123 1.00 78.00 93 VAL A O 1
ATOM 727 N N . ARG A 1 94 ? 25.187 0.527 -10.993 1.00 82.88 94 ARG A N 1
ATOM 728 C CA . ARG A 1 94 ? 26.449 1.154 -10.626 1.00 82.88 94 ARG A CA 1
ATOM 729 C C . ARG A 1 94 ? 26.661 0.991 -9.136 1.00 82.88 94 ARG A C 1
ATOM 731 O O . ARG A 1 94 ? 25.797 1.353 -8.343 1.00 82.88 94 ARG A O 1
ATOM 738 N N . VAL A 1 95 ? 27.798 0.429 -8.751 1.00 82.69 95 VAL A N 1
ATOM 739 C CA . VAL A 1 95 ? 28.164 0.256 -7.343 1.00 82.69 95 VAL A CA 1
ATOM 740 C C . VAL A 1 95 ? 29.476 0.974 -7.110 1.00 82.69 95 VAL A C 1
ATOM 742 O O . VAL A 1 95 ? 30.474 0.674 -7.765 1.00 82.69 95 VAL A O 1
ATOM 745 N N . GLY A 1 96 ? 29.471 1.926 -6.186 1.00 83.00 96 GLY A N 1
ATOM 746 C CA . GLY A 1 96 ? 30.627 2.760 -5.899 1.00 83.00 96 GLY A CA 1
ATOM 747 C C . GLY A 1 96 ? 30.744 3.130 -4.433 1.00 83.00 96 GLY A C 1
ATOM 748 O O . GLY A 1 96 ? 29.877 2.838 -3.611 1.00 83.00 96 GLY A O 1
ATOM 749 N N . THR A 1 97 ? 31.842 3.790 -4.102 1.00 83.25 97 THR A N 1
ATOM 750 C CA . THR A 1 97 ? 32.112 4.302 -2.758 1.00 83.25 97 THR A CA 1
ATOM 751 C C . THR A 1 97 ? 32.212 5.814 -2.790 1.00 83.25 97 THR A C 1
ATOM 753 O O . THR A 1 97 ? 32.888 6.368 -3.653 1.00 83.25 97 THR A O 1
ATOM 756 N N . ALA A 1 98 ? 31.554 6.469 -1.834 1.00 86.38 98 ALA A N 1
ATOM 757 C CA . ALA A 1 98 ? 31.675 7.900 -1.598 1.00 86.38 98 ALA A CA 1
ATOM 758 C C . ALA A 1 98 ? 32.902 8.158 -0.733 1.00 86.38 98 ALA A C 1
ATOM 760 O O . ALA A 1 98 ? 32.985 7.645 0.385 1.00 86.38 98 ALA A O 1
ATOM 761 N N . THR A 1 99 ? 33.830 8.970 -1.214 1.00 86.75 99 THR A N 1
ATOM 762 C CA . THR A 1 99 ? 35.043 9.351 -0.495 1.00 86.75 99 THR A CA 1
ATOM 763 C C . THR A 1 99 ? 35.130 10.860 -0.375 1.00 86.75 99 THR A C 1
ATOM 765 O O . THR A 1 99 ? 34.983 11.588 -1.351 1.00 86.75 99 THR A O 1
ATOM 768 N N . GLN A 1 100 ? 35.400 11.339 0.834 1.00 87.50 100 GLN A N 1
ATOM 769 C CA . GLN A 1 100 ? 35.756 12.731 1.077 1.00 87.50 100 GLN A CA 1
ATOM 770 C C . GLN A 1 100 ? 37.220 12.756 1.507 1.00 87.50 100 GLN A C 1
ATOM 772 O O . GLN A 1 100 ? 37.572 12.188 2.547 1.00 87.50 100 GLN A O 1
ATOM 777 N N . VAL A 1 101 ? 38.073 13.389 0.701 1.00 82.44 101 VAL A N 1
ATOM 778 C CA . VAL A 1 101 ? 39.535 13.372 0.866 1.00 82.44 101 VAL A CA 1
ATOM 779 C C . VAL A 1 101 ? 40.072 11.931 0.826 1.00 82.44 101 VAL A C 1
ATOM 781 O O . VAL A 1 101 ? 40.192 11.360 -0.249 1.00 82.44 101 VAL A O 1
ATOM 784 N N . THR A 1 102 ? 40.361 11.313 1.972 1.00 78.19 102 THR A N 1
ATOM 785 C CA . THR A 1 102 ? 40.851 9.925 2.078 1.00 78.19 102 THR A CA 1
ATOM 786 C C . THR A 1 102 ? 39.890 9.010 2.834 1.00 78.19 102 THR A C 1
ATOM 788 O O . THR A 1 102 ? 40.174 7.829 3.017 1.00 78.19 102 THR A O 1
ATOM 791 N N . THR A 1 103 ? 38.762 9.539 3.314 1.00 81.38 103 THR A N 1
ATOM 792 C CA . THR A 1 103 ? 37.833 8.798 4.173 1.00 81.38 103 THR A CA 1
ATOM 793 C C . THR A 1 103 ? 36.601 8.367 3.389 1.00 81.38 103 THR A C 1
ATOM 795 O O . THR A 1 103 ? 35.871 9.210 2.863 1.00 81.38 103 THR A O 1
ATOM 798 N N . THR A 1 104 ? 36.327 7.063 3.370 1.00 81.06 104 THR A N 1
ATOM 799 C CA . THR A 1 104 ? 35.079 6.510 2.833 1.00 81.06 104 THR A CA 1
ATOM 800 C C . THR A 1 104 ? 33.905 6.911 3.720 1.00 81.06 104 THR A C 1
ATOM 802 O O . THR A 1 104 ? 33.883 6.626 4.916 1.00 81.06 104 THR A O 1
ATOM 805 N N . LYS A 1 105 ? 32.925 7.589 3.128 1.00 81.00 105 LYS A N 1
ATOM 806 C CA . LYS A 1 105 ? 31.700 8.065 3.778 1.00 81.00 105 LYS A CA 1
ATOM 807 C C . LYS A 1 105 ? 30.524 7.115 3.585 1.00 81.00 105 LYS A C 1
ATOM 809 O O . LYS A 1 105 ? 29.600 7.140 4.389 1.00 81.00 105 LYS A O 1
ATOM 814 N N . GLY A 1 106 ? 30.560 6.268 2.558 1.00 76.94 106 GLY A N 1
ATOM 815 C CA . GLY A 1 106 ? 29.512 5.282 2.330 1.00 76.94 106 GLY A CA 1
ATOM 816 C C . GLY A 1 106 ? 29.662 4.523 1.021 1.00 76.94 106 GLY A C 1
ATOM 817 O O . GLY A 1 106 ? 30.582 4.763 0.239 1.00 76.94 106 GLY A O 1
ATOM 818 N N . VAL A 1 107 ? 28.725 3.607 0.800 1.00 74.31 107 VAL A N 1
ATOM 819 C CA . VAL A 1 107 ? 28.551 2.871 -0.454 1.00 74.31 107 VAL A CA 1
ATOM 820 C C . VAL A 1 107 ? 27.332 3.443 -1.163 1.00 74.31 107 VAL A C 1
ATOM 822 O O . VAL A 1 107 ? 26.307 3.690 -0.529 1.00 74.31 107 VAL A O 1
ATOM 825 N N . ILE A 1 108 ? 27.449 3.647 -2.470 1.00 73.75 108 ILE A N 1
ATOM 826 C CA . ILE A 1 108 ? 26.356 4.070 -3.337 1.00 73.75 108 ILE A CA 1
ATOM 827 C C . ILE A 1 108 ? 26.029 2.937 -4.295 1.00 73.75 108 ILE A C 1
ATOM 829 O O . ILE A 1 108 ? 26.919 2.335 -4.896 1.00 73.75 108 ILE A O 1
ATOM 833 N N . VAL A 1 109 ? 24.733 2.672 -4.428 1.00 71.75 109 VAL A N 1
ATOM 834 C CA . VAL A 1 109 ? 24.184 1.797 -5.456 1.00 71.75 109 VAL A CA 1
ATOM 835 C C . VAL A 1 109 ? 23.178 2.604 -6.257 1.00 71.75 109 VAL A C 1
ATOM 837 O O . VAL A 1 109 ? 22.204 3.111 -5.706 1.00 71.75 109 VAL A O 1
ATOM 840 N N . GLU A 1 110 ? 23.430 2.726 -7.551 1.00 71.50 110 GLU A N 1
ATOM 841 C CA . GLU A 1 110 ? 22.539 3.361 -8.512 1.00 71.50 110 GLU A CA 1
ATOM 842 C C . GLU A 1 110 ? 22.033 2.302 -9.488 1.00 71.50 110 GLU A C 1
ATOM 844 O O . GLU A 1 110 ? 22.776 1.412 -9.903 1.00 71.50 110 GLU A O 1
ATOM 849 N N . VAL A 1 111 ? 20.754 2.386 -9.840 1.00 66.19 111 VAL A N 1
ATOM 850 C CA . VAL A 1 111 ? 20.132 1.499 -10.818 1.00 66.19 111 VAL A CA 1
ATOM 851 C C . VAL A 1 111 ? 19.428 2.342 -11.858 1.00 66.19 111 VAL A C 1
ATOM 853 O O . VAL A 1 111 ? 18.533 3.119 -11.537 1.00 66.19 111 VAL A O 1
ATOM 856 N N . GLU A 1 112 ? 19.825 2.141 -13.104 1.00 67.56 112 GLU A N 1
ATOM 857 C CA . GLU A 1 112 ? 19.265 2.765 -14.290 1.00 67.56 112 GLU A CA 1
ATOM 858 C C . GLU A 1 112 ? 18.629 1.693 -15.181 1.00 67.56 112 GLU A C 1
ATOM 860 O O . GLU A 1 112 ? 19.097 0.557 -15.248 1.00 67.56 112 GLU A O 1
ATOM 865 N N . TYR A 1 113 ? 17.550 2.055 -15.872 1.00 70.94 113 TYR A N 1
ATOM 866 C CA . TYR A 1 113 ? 16.905 1.213 -16.875 1.00 70.94 113 TYR A CA 1
ATOM 867 C C . TYR A 1 113 ? 17.040 1.861 -18.255 1.00 70.94 113 TYR A C 1
ATOM 869 O O . TYR A 1 113 ? 16.457 2.918 -18.499 1.00 70.94 113 TYR A O 1
ATOM 877 N N . GLU A 1 114 ? 17.805 1.230 -19.147 1.00 63.78 114 GLU A N 1
ATOM 878 C CA . GLU A 1 114 ? 18.296 1.832 -20.396 1.00 63.78 114 GLU A CA 1
ATOM 879 C C . GLU A 1 114 ? 17.223 2.126 -21.485 1.00 63.78 114 GLU A C 1
ATOM 881 O O . GLU A 1 114 ? 17.468 3.019 -22.296 1.00 63.78 114 GLU A O 1
ATOM 886 N N . PRO A 1 115 ? 16.025 1.496 -21.548 1.00 51.56 115 PRO A N 1
ATOM 887 C CA . PRO A 1 115 ? 15.049 1.798 -22.608 1.00 51.56 115 PRO A CA 1
ATOM 888 C C . PRO A 1 115 ? 13.939 2.813 -22.257 1.00 51.56 115 PRO A C 1
ATOM 890 O O . PRO A 1 115 ? 12.912 2.837 -22.937 1.00 51.56 115 PRO A O 1
ATOM 893 N N . SER A 1 116 ? 14.097 3.686 -21.252 1.00 46.53 116 SER A N 1
ATOM 894 C CA . SER A 1 116 ? 13.041 4.653 -20.889 1.00 46.53 116 SER A CA 1
ATOM 895 C C . SER A 1 116 ? 13.493 6.116 -20.899 1.00 46.53 116 SER A C 1
ATOM 897 O O . SER A 1 116 ? 14.259 6.556 -20.051 1.00 46.53 116 SER A O 1
ATOM 899 N N . GLN A 1 117 ? 12.923 6.905 -21.816 1.00 42.19 117 GLN A N 1
ATOM 900 C CA . GLN A 1 117 ? 13.049 8.373 -21.871 1.00 42.19 117 GLN A CA 1
ATOM 901 C C . GLN A 1 117 ? 12.079 9.093 -20.905 1.00 42.19 117 GLN A C 1
ATOM 903 O O . GLN A 1 117 ? 12.018 10.320 -20.880 1.00 42.19 117 GLN A O 1
ATOM 908 N N . VAL A 1 118 ? 11.297 8.351 -20.104 1.00 47.16 118 VAL A N 1
ATOM 909 C CA . VAL A 1 118 ? 10.311 8.902 -19.157 1.00 47.16 118 VAL A CA 1
ATOM 910 C C . VAL A 1 118 ? 10.538 8.292 -17.771 1.00 47.16 118 VAL A C 1
ATOM 912 O O . VAL A 1 118 ? 9.913 7.304 -17.386 1.00 47.16 118 VAL A O 1
ATOM 915 N N . ALA A 1 119 ? 11.424 8.912 -16.984 1.00 45.56 119 ALA A N 1
ATOM 916 C CA . ALA A 1 119 ? 11.859 8.426 -15.666 1.00 45.56 119 ALA A CA 1
ATOM 917 C C . ALA A 1 119 ? 10.707 8.133 -14.677 1.00 45.56 119 ALA A C 1
ATOM 919 O O . ALA A 1 119 ? 10.811 7.229 -13.847 1.00 45.56 119 ALA A O 1
ATOM 920 N N . ALA A 1 120 ? 9.581 8.849 -14.790 1.00 45.50 120 ALA A N 1
ATOM 921 C CA . ALA A 1 120 ? 8.399 8.636 -13.951 1.00 45.50 120 ALA A CA 1
ATOM 922 C C . ALA A 1 120 ? 7.736 7.258 -14.158 1.00 45.50 120 ALA A C 1
ATOM 924 O O . ALA A 1 120 ? 7.083 6.756 -13.247 1.00 45.50 120 ALA A O 1
ATOM 925 N N . GLN A 1 121 ? 7.912 6.639 -15.330 1.00 47.94 121 GLN A N 1
ATOM 926 C CA . GLN A 1 121 ? 7.321 5.339 -15.671 1.00 47.94 121 GLN A CA 1
ATOM 927 C C . GLN A 1 121 ? 8.226 4.161 -15.277 1.00 47.94 121 GLN A C 1
ATOM 929 O O . GLN A 1 121 ? 7.732 3.070 -15.024 1.00 47.94 121 GLN A O 1
ATOM 934 N N . SER A 1 122 ? 9.538 4.384 -15.142 1.00 49.38 122 SER A N 1
ATOM 935 C CA . SER A 1 122 ? 10.514 3.361 -14.720 1.00 49.38 122 SER A CA 1
ATOM 936 C C . SER A 1 122 ? 10.657 3.255 -13.196 1.00 49.38 122 SER A C 1
ATOM 938 O O . SER A 1 122 ? 11.225 2.288 -12.686 1.00 49.38 122 SER A O 1
ATOM 940 N N . ALA A 1 123 ? 10.161 4.255 -12.456 1.00 51.12 123 ALA A N 1
ATOM 941 C CA . ALA A 1 123 ? 10.350 4.390 -11.011 1.00 51.12 123 ALA A CA 1
ATOM 942 C C . ALA A 1 123 ? 9.867 3.162 -10.222 1.00 51.12 123 ALA A C 1
ATOM 944 O O . ALA A 1 123 ? 10.519 2.733 -9.272 1.00 51.12 123 ALA A O 1
ATOM 945 N N . HIS A 1 124 ? 8.758 2.559 -10.642 1.00 54.88 124 HIS A N 1
ATOM 946 C CA . HIS A 1 124 ? 8.139 1.409 -9.984 1.00 54.88 124 HIS A CA 1
ATOM 947 C C . HIS A 1 124 ? 8.968 0.123 -10.089 1.00 54.88 124 HIS A C 1
ATOM 949 O O . HIS A 1 124 ? 9.121 -0.596 -9.105 1.00 54.88 124 HIS A O 1
ATOM 955 N N . MET A 1 125 ? 9.572 -0.110 -11.249 1.00 55.81 125 MET A N 1
ATOM 956 C CA . MET A 1 125 ? 10.431 -1.261 -11.516 1.00 55.81 125 MET A CA 1
ATOM 957 C C . MET A 1 125 ? 11.819 -1.099 -10.877 1.00 55.81 125 MET A C 1
ATOM 959 O O . MET A 1 125 ? 12.351 -2.052 -10.311 1.00 55.81 125 MET A O 1
ATOM 963 N N . MET A 1 126 ? 12.381 0.116 -10.875 1.00 54.81 126 MET A N 1
ATOM 964 C CA . MET A 1 126 ? 13.606 0.410 -10.116 1.00 54.81 126 MET A CA 1
ATOM 965 C C . MET A 1 126 ? 13.382 0.222 -8.606 1.00 54.81 126 MET A C 1
ATOM 967 O O . MET A 1 126 ? 14.238 -0.327 -7.917 1.00 54.81 126 MET A O 1
ATOM 971 N N . THR A 1 127 ? 12.202 0.598 -8.098 1.00 54.34 127 THR A N 1
ATOM 972 C CA . THR A 1 127 ? 11.820 0.379 -6.692 1.00 54.34 127 THR A CA 1
ATOM 973 C C . THR A 1 127 ? 11.714 -1.113 -6.365 1.00 54.34 127 THR A C 1
ATOM 975 O O . THR A 1 127 ? 12.215 -1.536 -5.328 1.00 54.34 127 THR A O 1
ATOM 978 N N . GLU A 1 128 ? 11.105 -1.928 -7.228 1.00 54.84 128 GLU A N 1
ATOM 979 C CA . GLU A 1 128 ? 11.007 -3.382 -7.027 1.00 54.84 128 GLU A CA 1
ATOM 980 C C . GLU A 1 128 ? 12.376 -4.075 -7.075 1.00 54.84 128 GLU A C 1
ATOM 982 O O . GLU A 1 128 ? 12.691 -4.897 -6.218 1.00 54.84 128 GLU A O 1
ATOM 987 N N . MET A 1 129 ? 13.238 -3.705 -8.024 1.00 54.94 129 MET A N 1
ATOM 988 C CA . MET A 1 129 ? 14.603 -4.226 -8.069 1.00 54.94 129 MET A CA 1
ATOM 989 C C . MET A 1 129 ? 15.366 -3.870 -6.788 1.00 54.94 129 MET A C 1
ATOM 991 O O . MET A 1 129 ? 15.987 -4.738 -6.179 1.00 54.94 129 MET A O 1
ATOM 995 N N . MET A 1 130 ? 15.268 -2.622 -6.320 1.00 50.66 130 MET A N 1
ATOM 996 C CA . MET A 1 130 ? 15.883 -2.204 -5.058 1.00 50.66 130 MET A CA 1
ATOM 997 C C . MET A 1 130 ? 15.311 -2.931 -3.835 1.00 50.66 130 MET A C 1
ATOM 999 O O . MET A 1 130 ? 16.063 -3.186 -2.898 1.00 50.66 130 MET A O 1
ATOM 1003 N N . GLN A 1 131 ? 14.042 -3.355 -3.853 1.00 61.22 131 GLN A N 1
ATOM 1004 C CA . GLN A 1 131 ? 13.466 -4.195 -2.791 1.00 61.22 131 GLN A CA 1
ATOM 1005 C C . GLN A 1 131 ? 14.138 -5.567 -2.697 1.00 61.22 131 GLN A C 1
ATOM 1007 O O . GLN A 1 131 ? 14.318 -6.071 -1.590 1.00 61.22 131 GLN A O 1
ATOM 1012 N N . MET A 1 132 ? 14.532 -6.160 -3.830 1.00 49.19 132 MET A N 1
ATOM 1013 C CA . MET A 1 132 ? 15.228 -7.453 -3.836 1.00 49.19 132 MET A CA 1
ATOM 1014 C C . MET A 1 132 ? 16.628 -7.364 -3.211 1.00 49.19 132 MET A C 1
ATOM 1016 O O . MET A 1 132 ? 17.089 -8.338 -2.622 1.00 49.19 132 MET A O 1
ATOM 1020 N N . PHE A 1 133 ? 17.295 -6.209 -3.320 1.00 47.03 133 PHE A N 1
ATOM 1021 C CA . PHE A 1 133 ? 18.645 -5.997 -2.783 1.00 47.03 133 PHE A CA 1
ATOM 1022 C C . PHE A 1 133 ? 18.657 -5.397 -1.368 1.00 47.03 133 PHE A C 1
ATOM 1024 O O . PHE A 1 133 ? 19.555 -5.707 -0.586 1.00 47.03 133 PHE A O 1
ATOM 1031 N N . PHE A 1 134 ? 17.671 -4.562 -1.018 1.00 49.72 134 PHE A N 1
ATOM 1032 C CA . PHE A 1 134 ? 17.650 -3.777 0.224 1.00 49.72 134 PHE A CA 1
ATOM 1033 C C . PHE A 1 134 ? 16.271 -3.795 0.916 1.00 49.72 134 PHE A C 1
ATOM 1035 O O . PHE A 1 134 ? 15.604 -2.762 1.033 1.00 49.72 134 PHE A O 1
ATOM 1042 N N . PRO A 1 135 ? 15.831 -4.958 1.430 1.00 47.56 135 PRO A N 1
ATOM 1043 C CA . PRO A 1 135 ? 14.470 -5.156 1.943 1.00 47.56 135 PRO A CA 1
ATOM 1044 C C . PRO A 1 135 ? 14.129 -4.322 3.194 1.00 47.56 135 PRO A C 1
ATOM 1046 O O . PRO A 1 135 ? 12.957 -4.079 3.477 1.00 47.56 135 PRO A O 1
ATOM 1049 N N . GLN A 1 136 ? 15.137 -3.854 3.934 1.00 38.53 136 GLN A N 1
ATOM 1050 C CA . GLN A 1 136 ? 14.992 -3.131 5.206 1.00 38.53 136 GLN A CA 1
ATOM 1051 C C . GLN A 1 136 ? 14.713 -1.617 5.101 1.00 38.53 136 GLN A C 1
ATOM 1053 O O . GLN A 1 136 ? 14.506 -0.976 6.126 1.00 38.53 136 GLN A O 1
ATOM 1058 N N . TYR A 1 137 ? 14.629 -1.043 3.894 1.00 39.50 137 TYR A N 1
ATOM 1059 C CA . TYR A 1 137 ? 14.351 0.393 3.678 1.00 39.50 137 TYR A CA 1
ATOM 1060 C C . TYR A 1 137 ? 12.963 0.672 3.069 1.00 39.50 137 TYR A C 1
ATOM 1062 O O . TYR A 1 137 ? 12.759 1.670 2.377 1.00 39.50 137 TYR A O 1
ATOM 1070 N N . TYR A 1 138 ? 11.993 -0.223 3.276 1.00 48.00 138 TYR A N 1
ATOM 1071 C CA . TYR A 1 138 ? 10.761 -0.235 2.488 1.00 48.00 138 TYR A CA 1
ATOM 1072 C C . TYR A 1 138 ? 9.534 0.463 3.114 1.00 48.00 138 TYR A C 1
ATOM 1074 O O . TYR A 1 138 ? 9.161 0.200 4.255 1.00 48.00 138 TYR A O 1
ATOM 1082 N N . GLY A 1 139 ? 8.835 1.238 2.261 1.00 35.41 139 GLY A N 1
ATOM 1083 C CA . GLY A 1 139 ? 7.456 1.721 2.441 1.00 35.41 139 GLY A CA 1
ATOM 1084 C C . GLY A 1 139 ? 6.739 2.256 1.175 1.00 35.41 139 GLY A C 1
ATOM 1085 O O . GLY A 1 139 ? 5.732 2.944 1.321 1.00 35.41 139 GLY A O 1
ATOM 1086 N N . GLN A 1 140 ? 7.219 2.019 -0.064 1.00 41.34 140 GLN A N 1
ATOM 1087 C CA . GLN A 1 140 ? 6.698 2.699 -1.282 1.00 41.34 140 GLN A CA 1
ATOM 1088 C C . GLN A 1 140 ? 6.691 1.859 -2.608 1.00 41.34 140 GLN A C 1
ATOM 1090 O O . GLN A 1 140 ? 7.305 2.286 -3.580 1.00 41.34 140 GLN A O 1
ATOM 1095 N N . ALA A 1 141 ? 6.009 0.697 -2.706 1.00 40.59 141 ALA A N 1
ATOM 1096 C CA . ALA A 1 141 ? 5.834 -0.108 -3.954 1.00 40.59 141 ALA A CA 1
ATOM 1097 C C . ALA A 1 141 ? 4.502 0.170 -4.712 1.00 40.59 141 ALA A C 1
ATOM 1099 O O . ALA A 1 141 ? 3.560 0.693 -4.105 1.00 40.59 141 ALA A O 1
ATOM 1100 N N . PRO A 1 142 ? 4.382 -0.197 -6.016 1.00 40.47 142 PRO A N 1
ATOM 1101 C CA . PRO A 1 142 ? 3.287 0.202 -6.915 1.00 40.47 142 PRO A CA 1
ATOM 1102 C C . PRO A 1 142 ? 1.997 -0.597 -6.685 1.00 40.47 142 PRO A C 1
ATOM 1104 O O . PRO A 1 142 ? 2.024 -1.812 -6.519 1.00 40.47 142 PRO A O 1
ATOM 1107 N N . ARG A 1 143 ? 0.844 0.080 -6.749 1.00 48.12 143 ARG A N 1
ATOM 1108 C CA . ARG A 1 143 ? -0.488 -0.464 -6.408 1.00 48.12 143 ARG A CA 1
ATOM 1109 C C . ARG A 1 143 ? -1.336 -0.959 -7.599 1.00 48.12 143 ARG A C 1
ATOM 1111 O O . ARG A 1 143 ? -2.521 -1.210 -7.415 1.00 48.12 143 ARG A O 1
ATOM 1118 N N . SER A 1 144 ? -0.813 -1.049 -8.824 1.00 52.50 144 SER A N 1
ATOM 1119 C CA . SER A 1 144 ? -1.666 -0.927 -10.025 1.00 52.50 144 SER A CA 1
ATOM 1120 C C . SER A 1 144 ? -1.529 -2.040 -11.072 1.00 52.50 144 SER A C 1
ATOM 1122 O O . SER A 1 144 ? -1.148 -1.780 -12.211 1.00 52.50 144 SER A O 1
ATOM 1124 N N . CYS A 1 145 ? -1.915 -3.272 -10.731 1.00 57.12 145 CYS A N 1
ATOM 1125 C CA . CYS A 1 145 ? -2.265 -4.301 -11.719 1.00 57.12 145 CYS A CA 1
ATOM 1126 C C . CYS A 1 145 ? -3.526 -5.055 -11.278 1.00 57.12 145 CYS A C 1
ATOM 1128 O O . CYS A 1 145 ? -3.644 -5.459 -10.126 1.00 57.12 145 CYS A O 1
ATOM 1130 N N . SER A 1 146 ? -4.469 -5.236 -12.203 1.00 64.31 146 SER A N 1
ATOM 1131 C CA . SER A 1 146 ? -5.702 -6.009 -12.019 1.00 64.31 146 SER A CA 1
ATOM 1132 C C . SER A 1 146 ? -6.047 -6.720 -13.327 1.00 64.31 146 SER A C 1
ATOM 1134 O O . SER A 1 146 ? -5.537 -6.356 -14.389 1.00 64.31 146 SER A O 1
ATOM 1136 N N . VAL A 1 147 ? -6.898 -7.740 -13.256 1.00 69.44 147 VAL A N 1
ATOM 1137 C CA . VAL A 1 147 ? -7.317 -8.541 -14.408 1.00 69.44 147 VAL A CA 1
ATOM 1138 C C . VAL A 1 147 ? -8.838 -8.539 -14.485 1.00 69.44 147 VAL A C 1
ATOM 1140 O O . VAL A 1 147 ? -9.513 -8.921 -13.533 1.00 69.44 147 VAL A O 1
ATOM 1143 N N . LEU A 1 148 ? -9.372 -8.149 -15.640 1.00 74.62 148 LEU A N 1
ATOM 1144 C CA . LEU A 1 148 ? -10.774 -8.352 -15.990 1.00 74.62 148 LEU A CA 1
ATOM 1145 C C . LEU A 1 148 ? -10.865 -9.564 -16.917 1.00 74.62 148 LEU A C 1
ATOM 1147 O O . LEU A 1 148 ? -10.235 -9.593 -17.974 1.00 74.62 148 LEU A O 1
ATOM 1151 N N . MET A 1 149 ? -11.625 -10.573 -16.501 1.00 71.94 149 MET A N 1
ATOM 1152 C CA . MET A 1 149 ? -11.840 -11.794 -17.272 1.00 71.94 149 MET A CA 1
ATOM 1153 C C . MET A 1 149 ? -13.264 -11.824 -17.810 1.00 71.94 149 MET A C 1
ATOM 1155 O O . MET A 1 149 ? -14.221 -11.555 -17.085 1.00 71.94 149 MET A O 1
ATOM 1159 N N . TYR A 1 150 ? -13.395 -12.203 -19.076 1.00 72.81 150 TYR A N 1
ATOM 1160 C CA . TYR A 1 150 ? -14.679 -12.459 -19.712 1.00 72.81 150 TYR A CA 1
ATOM 1161 C C . TYR A 1 150 ? -14.889 -13.956 -19.865 1.00 72.81 150 TYR A C 1
ATOM 1163 O O . TYR A 1 150 ? -13.940 -14.695 -20.125 1.00 72.81 150 TYR A O 1
ATOM 1171 N N . ARG A 1 151 ? -16.145 -14.391 -19.744 1.00 76.25 151 ARG A N 1
ATOM 1172 C CA . ARG A 1 151 ? -16.527 -15.774 -20.043 1.00 76.25 151 ARG A CA 1
ATOM 1173 C C . ARG A 1 151 ? -16.281 -16.107 -21.515 1.00 76.25 151 ARG A C 1
ATOM 1175 O O . ARG A 1 151 ? -15.730 -17.159 -21.815 1.00 76.25 151 ARG A O 1
ATOM 1182 N N . ASP A 1 152 ? -16.665 -15.189 -22.402 1.00 81.81 152 ASP A N 1
ATOM 1183 C CA . ASP A 1 152 ? -16.663 -15.386 -23.849 1.00 81.81 152 ASP A CA 1
ATOM 1184 C C . ASP A 1 152 ? -15.886 -14.276 -24.565 1.00 81.81 152 ASP A C 1
ATOM 1186 O O . ASP A 1 152 ? -15.977 -13.093 -24.224 1.00 81.81 152 ASP A O 1
ATOM 1190 N N . GLN A 1 153 ? -15.169 -14.640 -25.631 1.00 74.44 153 GLN A N 1
ATOM 1191 C CA . GLN A 1 153 ? -14.386 -13.691 -26.430 1.00 74.44 153 GLN A CA 1
ATOM 1192 C C . GLN A 1 153 ? -15.257 -12.621 -27.110 1.00 74.44 153 GLN A C 1
ATOM 1194 O O . GLN A 1 153 ? -14.777 -11.525 -27.400 1.00 74.44 153 GLN A O 1
ATOM 1199 N N . SER A 1 154 ? -16.537 -12.912 -27.363 1.00 85.44 154 SER A N 1
ATOM 1200 C CA . SER A 1 154 ? -17.488 -11.939 -27.912 1.00 85.44 154 SER A CA 1
ATOM 1201 C C . SER A 1 154 ? -17.636 -10.712 -27.009 1.00 85.44 154 SER A C 1
ATOM 1203 O O . SER A 1 154 ? -17.712 -9.600 -27.521 1.00 85.44 154 SER A O 1
ATOM 1205 N N . MET A 1 155 ? -17.578 -10.887 -25.683 1.00 81.69 155 MET A N 1
ATOM 1206 C CA . MET A 1 155 ? -17.684 -9.791 -24.716 1.00 81.69 155 MET A CA 1
ATOM 1207 C C . MET A 1 155 ? -16.447 -8.887 -24.732 1.00 81.69 155 MET A C 1
ATOM 1209 O O . MET A 1 155 ? -16.582 -7.667 -24.679 1.00 81.69 155 MET A O 1
ATOM 1213 N N . LEU A 1 156 ? -15.250 -9.467 -24.888 1.00 76.88 156 LEU A N 1
ATOM 1214 C CA . LEU A 1 156 ? -13.992 -8.712 -24.953 1.00 76.88 156 LEU A CA 1
ATOM 1215 C C . LEU A 1 156 ? -13.998 -7.683 -26.094 1.00 76.88 156 LEU A C 1
ATOM 1217 O O . LEU A 1 156 ? -13.462 -6.588 -25.947 1.00 76.88 156 LEU A O 1
ATOM 1221 N N . ARG A 1 157 ? -14.642 -8.005 -27.223 1.00 81.19 157 ARG A N 1
ATOM 1222 C CA . ARG A 1 157 ? -14.723 -7.101 -28.383 1.00 81.19 157 ARG A CA 1
ATOM 1223 C C . ARG A 1 157 ? -15.449 -5.795 -28.067 1.00 81.19 157 ARG A C 1
ATOM 1225 O O . ARG A 1 157 ? -15.132 -4.787 -28.682 1.00 81.19 157 ARG A O 1
ATOM 1232 N N . HIS A 1 158 ? -16.385 -5.812 -27.117 1.00 86.75 158 HIS A N 1
ATOM 1233 C CA . HIS A 1 158 ? -17.116 -4.619 -26.688 1.00 86.75 158 HIS A CA 1
ATOM 1234 C C . HIS A 1 158 ? -16.313 -3.734 -25.721 1.00 86.75 158 HIS A C 1
ATOM 1236 O O . HIS A 1 158 ? -16.679 -2.579 -25.531 1.00 86.75 158 HIS A O 1
ATOM 1242 N N . GLN A 1 159 ? -15.235 -4.249 -25.117 1.00 84.75 159 GLN A N 1
ATOM 1243 C CA . GLN A 1 159 ? -14.325 -3.461 -24.278 1.00 84.75 159 GLN A CA 1
ATOM 1244 C C . GLN A 1 159 ? -13.313 -2.671 -25.115 1.00 84.75 159 GLN A C 1
ATOM 1246 O O . GLN A 1 159 ? -12.919 -1.570 -24.734 1.00 84.75 159 GLN A O 1
ATOM 1251 N N . CYS A 1 160 ? -12.857 -3.250 -26.229 1.00 82.88 160 CYS A N 1
ATOM 1252 C CA . CYS A 1 160 ? -11.834 -2.640 -27.066 1.00 82.88 160 CYS A CA 1
ATOM 1253 C C . CYS A 1 160 ? -12.347 -1.354 -27.725 1.00 82.88 160 CYS A C 1
ATOM 1255 O O . CYS A 1 160 ? -13.417 -1.332 -28.329 1.00 82.88 160 CYS A O 1
ATOM 1257 N N . PHE A 1 161 ? -11.531 -0.306 -27.680 1.00 84.69 161 PHE A N 1
ATOM 1258 C CA . PHE A 1 161 ? -11.738 0.899 -28.471 1.00 84.69 161 PHE A CA 1
ATOM 1259 C C . PHE A 1 161 ? -10.923 0.808 -29.762 1.00 84.69 161 PHE A C 1
ATOM 1261 O O . PHE A 1 161 ? -9.729 0.516 -29.705 1.00 84.69 161 PHE A O 1
ATOM 1268 N N . CYS A 1 162 ? -11.549 1.102 -30.903 1.00 86.31 162 CYS A N 1
ATOM 1269 C CA . CYS A 1 162 ? -10.906 1.153 -32.215 1.00 86.31 162 CYS A CA 1
ATOM 1270 C C . CYS A 1 162 ? -11.329 2.431 -32.953 1.00 86.31 162 CYS A C 1
ATOM 1272 O O . CYS A 1 162 ? -12.516 2.743 -33.006 1.00 86.31 162 CYS A O 1
ATOM 1274 N N . ASN A 1 163 ? -10.374 3.134 -33.560 1.00 84.38 163 ASN A N 1
ATOM 1275 C CA . ASN A 1 163 ? -10.611 4.285 -34.426 1.00 84.38 163 ASN A CA 1
ATOM 1276 C C . ASN A 1 163 ? -9.766 4.154 -35.703 1.00 84.38 163 ASN A C 1
ATOM 1278 O O . ASN A 1 163 ? -8.536 4.193 -35.643 1.00 84.38 163 ASN A O 1
ATOM 1282 N N . SER A 1 164 ? -10.430 3.975 -36.846 1.00 90.00 164 SER A N 1
ATOM 1283 C CA . SER A 1 164 ? -9.801 3.854 -38.168 1.00 90.00 164 SER A CA 1
ATOM 1284 C C . SER A 1 164 ? -9.622 5.184 -38.896 1.00 90.00 164 SER A C 1
ATOM 1286 O O . SER A 1 164 ? -8.833 5.247 -39.833 1.00 90.00 164 SER A O 1
ATOM 1288 N N . ASP A 1 165 ? -10.331 6.230 -38.473 1.00 91.12 165 ASP A N 1
ATOM 1289 C CA . ASP A 1 165 ? -10.469 7.481 -39.231 1.00 91.12 165 ASP A CA 1
ATOM 1290 C C . ASP A 1 165 ? -9.517 8.571 -38.717 1.00 91.12 165 ASP A C 1
ATOM 1292 O O . ASP A 1 165 ? -9.563 9.730 -39.133 1.00 91.12 165 ASP A O 1
ATOM 1296 N N . TRP A 1 166 ? -8.639 8.213 -37.779 1.00 83.62 166 TRP A N 1
ATOM 1297 C CA . TRP A 1 166 ? -7.661 9.125 -37.215 1.00 83.62 166 TRP A CA 1
ATOM 1298 C C . TRP A 1 166 ? -6.513 9.381 -38.212 1.00 83.62 166 TRP A C 1
ATOM 1300 O O . TRP A 1 166 ? -5.901 8.425 -38.691 1.00 83.62 166 TRP A O 1
ATOM 1310 N N . PRO A 1 167 ? -6.136 10.648 -38.494 1.00 79.56 167 PRO A N 1
ATOM 1311 C CA . PRO A 1 167 ? -5.042 10.960 -39.423 1.00 79.56 167 PRO A CA 1
ATOM 1312 C C . PRO A 1 167 ? -3.675 10.369 -39.044 1.00 79.56 167 PRO A C 1
ATOM 1314 O O . PRO A 1 167 ? -2.807 10.243 -39.902 1.00 79.56 167 PRO A O 1
ATOM 1317 N N . GLY A 1 168 ? -3.475 10.002 -37.772 1.00 80.62 168 GLY A N 1
ATOM 1318 C CA . GLY A 1 168 ? -2.272 9.316 -37.288 1.00 80.62 168 GLY A CA 1
ATOM 1319 C C . GLY A 1 168 ? -2.214 7.817 -37.613 1.00 80.62 168 GLY A C 1
ATOM 1320 O O . GLY A 1 168 ? -1.229 7.167 -37.271 1.00 80.62 168 GLY A O 1
ATOM 1321 N N . GLY A 1 169 ? -3.242 7.270 -38.268 1.00 82.94 169 GLY A N 1
ATOM 1322 C CA . GLY A 1 169 ? -3.373 5.855 -38.608 1.00 82.94 169 GLY A CA 1
ATOM 1323 C C . GLY A 1 169 ? -4.389 5.122 -37.731 1.00 82.94 169 GLY A C 1
ATOM 1324 O O . GLY A 1 169 ? -5.032 5.700 -36.858 1.00 82.94 169 GLY A O 1
ATOM 1325 N N . VAL A 1 170 ? -4.542 3.818 -37.968 1.00 83.12 170 VAL A N 1
ATOM 1326 C CA . VAL A 1 170 ? -5.470 2.978 -37.199 1.00 83.12 170 VAL A CA 1
ATOM 1327 C C . VAL A 1 170 ? -5.005 2.889 -35.746 1.00 83.12 170 VAL A C 1
ATOM 1329 O O . VAL A 1 170 ? -3.897 2.432 -35.470 1.00 83.12 170 VAL A O 1
ATOM 1332 N N . TYR A 1 171 ? -5.874 3.277 -34.814 1.00 82.56 171 TYR A N 1
ATOM 1333 C CA . TYR A 1 171 ? -5.625 3.186 -33.379 1.00 82.56 171 TYR A CA 1
ATOM 1334 C C . TYR A 1 171 ? -6.570 2.177 -32.729 1.00 82.56 171 TYR A C 1
ATOM 1336 O O . TYR A 1 171 ? -7.778 2.211 -32.960 1.00 82.56 171 TYR A O 1
ATOM 1344 N N . ALA A 1 172 ? -6.034 1.303 -31.877 1.00 79.94 172 ALA A N 1
ATOM 1345 C CA . ALA A 1 172 ? -6.826 0.384 -31.072 1.00 79.94 172 ALA A CA 1
ATOM 1346 C C . ALA A 1 172 ? -6.224 0.221 -29.672 1.00 79.94 172 ALA A C 1
ATOM 1348 O O . ALA A 1 172 ? -5.006 0.133 -29.522 1.00 79.94 172 ALA A O 1
ATOM 1349 N N . THR A 1 173 ? -7.072 0.136 -28.647 1.00 79.06 173 THR A N 1
ATOM 1350 C CA . THR A 1 173 ? -6.651 -0.201 -27.282 1.00 79.06 173 THR A CA 1
ATOM 1351 C C . THR A 1 173 ? -7.637 -1.166 -26.618 1.00 79.06 173 THR A C 1
ATOM 1353 O O . THR A 1 173 ? -8.851 -0.997 -26.757 1.00 79.06 173 THR A O 1
ATOM 1356 N N . PRO A 1 174 ? -7.149 -2.195 -25.897 1.00 77.75 174 PRO A N 1
ATOM 1357 C CA . PRO A 1 174 ? -8.012 -3.127 -25.188 1.00 77.75 174 PRO A CA 1
ATOM 1358 C C . PRO A 1 174 ? -8.511 -2.583 -23.845 1.00 77.75 174 PRO A C 1
ATOM 1360 O O . PRO A 1 174 ? -9.369 -3.219 -23.254 1.00 77.75 174 PRO A O 1
ATOM 1363 N N . THR A 1 175 ? -7.981 -1.471 -23.320 1.00 79.50 175 THR A N 1
ATOM 1364 C CA . THR A 1 175 ? -8.399 -0.877 -22.033 1.00 79.50 175 THR A CA 1
ATOM 1365 C C . THR A 1 175 ? -8.527 0.644 -22.149 1.00 79.50 175 THR A C 1
ATOM 1367 O O . THR A 1 175 ? -8.325 1.210 -23.217 1.00 79.50 175 THR A O 1
ATOM 1370 N N . LEU A 1 176 ? -8.857 1.332 -21.050 1.00 76.38 176 LEU A N 1
ATOM 1371 C CA . LEU A 1 176 ? -9.002 2.794 -21.038 1.00 76.38 176 LEU A CA 1
ATOM 1372 C C . LEU A 1 176 ? -7.717 3.548 -21.429 1.00 76.38 176 LEU A C 1
ATOM 1374 O O . LEU A 1 176 ? -7.793 4.660 -21.942 1.00 76.38 176 LEU A O 1
ATOM 1378 N N . ALA A 1 177 ? -6.540 2.973 -21.167 1.00 71.81 177 ALA A N 1
ATOM 1379 C CA . ALA A 1 177 ? -5.261 3.643 -21.380 1.00 71.81 177 ALA A CA 1
ATOM 1380 C C . ALA A 1 177 ? -4.662 3.324 -22.761 1.00 71.81 177 ALA A C 1
ATOM 1382 O O . ALA A 1 177 ? -4.777 2.203 -23.255 1.00 71.81 177 ALA A O 1
ATOM 1383 N N . GLY A 1 178 ? -3.978 4.301 -23.364 1.00 63.16 178 GLY A N 1
ATOM 1384 C CA . GLY A 1 178 ? -3.120 4.086 -24.536 1.00 63.16 178 GLY A CA 1
ATOM 1385 C C . GLY A 1 178 ? -1.717 3.626 -24.140 1.00 63.16 178 GLY A C 1
ATOM 1386 O O . GLY A 1 178 ? -1.341 2.474 -24.355 1.00 63.16 178 GLY A O 1
ATOM 1387 N N . GLY A 1 179 ? -0.956 4.518 -23.499 1.00 61.53 179 GLY A N 1
ATOM 1388 C CA . GLY A 1 179 ? 0.309 4.170 -22.846 1.00 61.53 179 GLY A CA 1
ATOM 1389 C C . GLY A 1 179 ? 0.069 3.320 -21.596 1.00 61.53 179 GLY A C 1
ATOM 1390 O O . GLY A 1 179 ? -0.856 3.590 -20.830 1.00 61.53 179 GLY A O 1
ATOM 1391 N N . ARG A 1 180 ? 0.884 2.279 -21.392 1.00 62.41 180 ARG A N 1
ATOM 1392 C CA . ARG A 1 180 ? 0.741 1.324 -20.282 1.00 62.41 180 ARG A CA 1
ATOM 1393 C C . ARG A 1 180 ? 2.078 1.111 -19.578 1.00 62.41 180 ARG A C 1
ATOM 1395 O O . ARG A 1 180 ? 3.116 1.082 -20.232 1.00 62.41 180 ARG A O 1
ATOM 1402 N N . ASP A 1 181 ? 2.030 0.922 -18.261 1.00 64.75 181 ASP A N 1
ATOM 1403 C CA . ASP A 1 181 ? 3.194 0.571 -17.441 1.00 64.75 181 ASP A CA 1
ATOM 1404 C C . ASP A 1 181 ? 3.550 -0.911 -17.660 1.00 64.75 181 ASP A C 1
ATOM 1406 O O . ASP A 1 181 ? 2.969 -1.812 -17.052 1.00 64.75 181 ASP A O 1
ATOM 1410 N N . GLY A 1 182 ? 4.475 -1.168 -18.589 1.00 58.19 182 GLY A N 1
ATOM 1411 C CA . GLY A 1 182 ? 4.971 -2.518 -18.867 1.00 58.19 182 GLY A CA 1
ATOM 1412 C C . GLY A 1 182 ? 5.731 -3.136 -17.689 1.00 58.19 182 GLY A C 1
ATOM 1413 O O . GLY A 1 182 ? 5.728 -4.359 -17.546 1.00 58.19 182 GLY A O 1
ATOM 1414 N N . GLY A 1 183 ? 6.313 -2.304 -16.818 1.00 58.44 183 GLY A N 1
ATOM 1415 C CA . GLY A 1 183 ? 6.997 -2.736 -15.604 1.00 58.44 183 GLY A CA 1
ATOM 1416 C C . GLY A 1 183 ? 6.018 -3.367 -14.624 1.00 58.44 183 GLY A C 1
ATOM 1417 O O . GLY A 1 183 ? 6.211 -4.512 -14.240 1.00 58.44 183 GLY A O 1
ATOM 1418 N N . ALA A 1 184 ? 4.906 -2.691 -14.323 1.00 59.53 184 ALA A N 1
ATOM 1419 C CA . ALA A 1 184 ? 3.867 -3.229 -13.441 1.00 59.53 184 ALA A CA 1
ATOM 1420 C C . ALA A 1 184 ? 3.335 -4.599 -13.913 1.00 59.53 184 ALA A C 1
ATOM 1422 O O . ALA A 1 184 ? 3.107 -5.501 -13.102 1.00 59.53 184 ALA A O 1
ATOM 1423 N N . VAL A 1 185 ? 3.190 -4.789 -15.230 1.00 60.06 185 VAL A N 1
ATOM 1424 C CA . VAL A 1 185 ? 2.788 -6.079 -15.816 1.00 60.06 185 VAL A CA 1
ATOM 1425 C C . VAL A 1 185 ? 3.881 -7.140 -15.636 1.00 60.06 185 VAL A C 1
ATOM 1427 O O . VAL A 1 185 ? 3.572 -8.277 -15.273 1.00 60.06 185 VAL A O 1
ATOM 1430 N N . ALA A 1 186 ? 5.152 -6.784 -15.846 1.00 64.19 186 ALA A N 1
ATOM 1431 C CA . ALA A 1 186 ? 6.287 -7.684 -15.640 1.00 64.19 186 ALA A CA 1
ATOM 1432 C C . ALA A 1 186 ? 6.450 -8.087 -14.163 1.00 64.19 186 ALA A C 1
ATOM 1434 O O . ALA A 1 186 ? 6.640 -9.268 -13.881 1.00 64.19 186 ALA A O 1
ATOM 1435 N N . THR A 1 187 ? 6.291 -7.147 -13.228 1.00 61.56 187 THR A N 1
ATOM 1436 C CA . THR A 1 187 ? 6.256 -7.364 -11.771 1.00 61.56 187 THR A CA 1
ATOM 1437 C C . THR A 1 187 ? 5.159 -8.345 -11.376 1.00 61.56 187 THR A C 1
ATOM 1439 O O . THR A 1 187 ? 5.398 -9.310 -10.647 1.00 61.56 187 THR A O 1
ATOM 1442 N N . ALA A 1 188 ? 3.937 -8.130 -11.876 1.00 62.69 188 ALA A N 1
ATOM 1443 C CA . ALA A 1 188 ? 2.812 -9.015 -11.601 1.00 62.69 188 ALA A CA 1
ATOM 1444 C C . ALA A 1 188 ? 3.097 -10.436 -12.111 1.00 62.69 188 ALA A C 1
ATOM 1446 O O . ALA A 1 188 ? 2.881 -11.410 -11.389 1.00 62.69 188 ALA A O 1
ATOM 1447 N N . TRP A 1 189 ? 3.651 -10.560 -13.321 1.00 67.38 189 TRP A N 1
ATOM 1448 C CA . TRP A 1 189 ? 4.050 -11.843 -13.897 1.00 67.38 189 TRP A CA 1
ATOM 1449 C C . TRP A 1 189 ? 5.167 -12.528 -13.095 1.00 67.38 189 TRP A C 1
ATOM 1451 O O . TRP A 1 189 ? 5.043 -13.704 -12.750 1.00 67.38 189 TRP A O 1
ATOM 1461 N N . ALA A 1 190 ? 6.221 -11.795 -12.733 1.00 69.75 190 ALA A N 1
ATOM 1462 C CA . ALA A 1 190 ? 7.327 -12.306 -11.929 1.00 69.75 190 ALA A CA 1
ATOM 1463 C C . ALA A 1 190 ? 6.861 -12.741 -10.532 1.00 69.75 190 ALA A C 1
ATOM 1465 O O . ALA A 1 190 ? 7.279 -13.790 -10.049 1.00 69.75 190 ALA A O 1
ATOM 1466 N N . THR A 1 191 ? 5.940 -11.998 -9.911 1.00 70.12 191 THR A N 1
ATOM 1467 C CA . THR A 1 191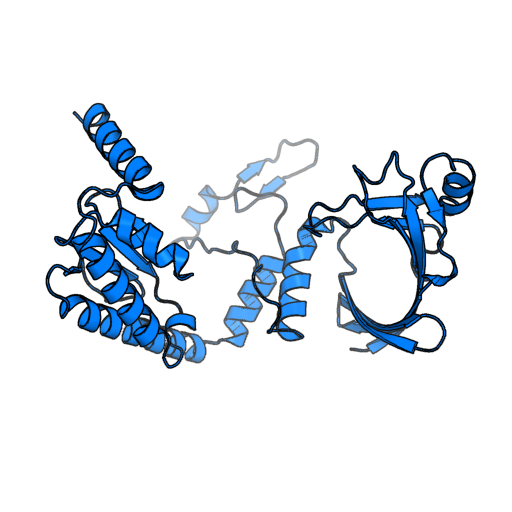 ? 5.336 -12.355 -8.619 1.00 70.12 191 THR A CA 1
ATOM 1468 C C . THR A 1 191 ? 4.511 -13.636 -8.722 1.00 70.12 191 THR A C 1
ATOM 1470 O O . THR A 1 191 ? 4.643 -14.513 -7.867 1.00 70.12 191 THR A O 1
ATOM 1473 N N . LEU A 1 192 ? 3.690 -13.770 -9.773 1.00 66.44 192 LEU A N 1
ATOM 1474 C CA . LEU A 1 192 ? 2.891 -14.973 -10.019 1.00 66.44 192 LEU A CA 1
ATOM 1475 C C . LEU A 1 192 ? 3.782 -16.212 -10.162 1.00 66.44 192 LEU A C 1
ATOM 1477 O O . LEU A 1 192 ? 3.512 -17.238 -9.536 1.00 66.44 192 LEU A O 1
ATOM 1481 N N . LEU A 1 193 ? 4.859 -16.105 -10.945 1.00 69.31 193 LEU A N 1
ATOM 1482 C CA . LEU A 1 193 ? 5.814 -17.196 -11.138 1.00 69.31 193 LEU A CA 1
ATOM 1483 C C . LEU A 1 193 ? 6.650 -17.486 -9.892 1.00 69.31 193 LEU A C 1
ATOM 1485 O O . LEU A 1 193 ? 6.832 -18.647 -9.542 1.00 69.31 193 LEU A O 1
ATOM 1489 N N . GLY A 1 194 ? 7.144 -16.443 -9.224 1.00 66.56 194 GLY A N 1
ATOM 1490 C CA . GLY A 1 194 ? 8.009 -16.562 -8.054 1.00 66.56 194 GLY A CA 1
ATOM 1491 C C . GLY A 1 194 ? 7.287 -17.142 -6.841 1.00 66.56 194 GLY A C 1
ATOM 1492 O O . GLY A 1 194 ? 7.862 -17.952 -6.120 1.00 66.56 194 GLY A O 1
ATOM 1493 N N . LYS A 1 195 ? 6.015 -16.779 -6.626 1.00 71.62 195 LYS A N 1
ATOM 1494 C CA . LYS A 1 195 ? 5.181 -17.425 -5.601 1.00 71.62 195 LYS A CA 1
ATOM 1495 C C . LYS A 1 195 ? 4.759 -18.828 -6.024 1.00 71.62 195 LYS A C 1
ATOM 1497 O O . LYS A 1 195 ? 4.759 -19.735 -5.194 1.00 71.62 195 LYS A O 1
ATOM 1502 N N . GLY A 1 196 ? 4.380 -18.996 -7.291 1.00 74.50 196 GLY A N 1
ATOM 1503 C CA . GLY A 1 196 ? 3.831 -20.246 -7.798 1.00 74.50 196 GLY A CA 1
ATOM 1504 C C . GLY A 1 196 ? 2.543 -20.666 -7.078 1.00 74.50 196 GLY A C 1
ATOM 1505 O O . GLY A 1 196 ? 2.067 -20.022 -6.141 1.00 74.50 196 GLY A O 1
ATOM 1506 N N . ARG A 1 197 ? 1.954 -21.781 -7.518 1.00 82.50 197 ARG A N 1
ATOM 1507 C CA . ARG A 1 197 ? 0.687 -22.286 -6.966 1.00 82.50 197 ARG A CA 1
ATOM 1508 C C . ARG A 1 197 ? 0.769 -22.533 -5.458 1.00 82.50 197 ARG A C 1
ATOM 1510 O O . ARG A 1 197 ? -0.088 -22.063 -4.713 1.00 82.50 197 ARG A O 1
ATOM 1517 N N . ASP A 1 198 ? 1.801 -23.242 -5.017 1.00 89.56 198 ASP A N 1
ATOM 1518 C CA . ASP A 1 198 ? 1.909 -23.673 -3.624 1.00 89.56 198 ASP A CA 1
ATOM 1519 C C . ASP A 1 198 ? 2.222 -22.501 -2.687 1.00 89.56 198 ASP A C 1
ATOM 1521 O O . ASP A 1 198 ? 1.685 -22.440 -1.584 1.00 89.56 198 ASP A O 1
ATOM 1525 N N . GLY A 1 199 ? 2.986 -21.499 -3.141 1.00 77.19 199 GLY A N 1
ATOM 1526 C CA . GLY A 1 199 ? 3.216 -20.280 -2.366 1.00 77.19 199 GLY A CA 1
ATOM 1527 C C . GLY A 1 199 ? 1.938 -19.468 -2.142 1.00 77.19 199 GLY A C 1
ATOM 1528 O O . GLY A 1 199 ? 1.748 -18.922 -1.054 1.00 77.19 199 GLY A O 1
ATOM 1529 N N . TYR A 1 200 ? 1.029 -19.416 -3.125 1.00 77.19 200 TYR A N 1
ATOM 1530 C CA . TYR A 1 200 ? -0.289 -18.796 -2.939 1.00 77.19 200 TYR A CA 1
ATOM 1531 C C . TYR A 1 200 ? -1.204 -19.613 -2.026 1.00 77.19 200 TYR A C 1
ATOM 1533 O O . TYR A 1 200 ? -1.911 -19.019 -1.216 1.00 77.19 200 TYR A O 1
ATOM 1541 N N . ILE A 1 201 ? -1.170 -20.946 -2.109 1.00 86.12 201 ILE A N 1
ATOM 1542 C CA . ILE A 1 201 ? -1.931 -21.821 -1.205 1.00 86.12 201 ILE A CA 1
ATOM 1543 C C . ILE A 1 201 ? -1.465 -21.620 0.239 1.00 86.12 201 ILE A C 1
ATOM 1545 O O . ILE A 1 201 ? -2.284 -21.321 1.104 1.00 86.12 201 ILE A O 1
ATOM 1549 N N . THR A 1 202 ? -0.157 -21.680 0.495 1.00 87.50 202 THR A N 1
ATOM 1550 C CA . THR A 1 202 ? 0.419 -21.443 1.827 1.00 87.50 202 THR A CA 1
ATOM 1551 C C . THR A 1 202 ? 0.092 -20.044 2.345 1.00 87.50 202 THR A C 1
ATOM 1553 O O . THR A 1 202 ? -0.309 -19.889 3.496 1.00 87.50 202 THR A O 1
ATOM 1556 N N . ALA A 1 203 ? 0.216 -19.013 1.502 1.00 82.56 203 ALA A N 1
ATOM 1557 C CA . ALA A 1 203 ? -0.142 -17.649 1.881 1.00 82.56 203 ALA A CA 1
ATOM 1558 C C . ALA A 1 203 ? -1.632 -17.514 2.236 1.00 82.56 203 ALA A C 1
ATOM 1560 O O . ALA A 1 203 ? -1.965 -16.865 3.225 1.00 82.56 203 ALA A O 1
ATOM 1561 N N . CYS A 1 204 ? -2.512 -18.142 1.453 1.00 86.88 204 CYS A N 1
ATOM 1562 C CA . CYS A 1 204 ? -3.949 -18.166 1.703 1.00 86.88 204 CYS A CA 1
ATOM 1563 C C . CYS A 1 204 ? -4.269 -18.852 3.036 1.00 86.88 204 CYS A C 1
ATOM 1565 O O . CYS A 1 204 ? -4.987 -18.276 3.848 1.00 86.88 204 CYS A O 1
ATOM 1567 N N . HIS A 1 205 ? -3.680 -20.024 3.301 1.00 94.56 205 HIS A N 1
ATOM 1568 C CA . HIS A 1 205 ? -3.863 -20.731 4.570 1.00 94.56 205 HIS A CA 1
ATOM 1569 C C . HIS A 1 205 ? -3.477 -19.866 5.767 1.00 94.56 205 HIS A C 1
ATOM 1571 O O . HIS A 1 205 ? -4.296 -19.703 6.666 1.00 94.56 205 HIS A O 1
ATOM 1577 N N . ARG A 1 206 ? -2.288 -19.248 5.735 1.00 94.00 206 ARG A N 1
ATOM 1578 C CA . ARG A 1 206 ? -1.831 -18.347 6.805 1.00 94.00 206 ARG A CA 1
ATOM 1579 C C . ARG A 1 206 ? -2.818 -17.206 7.040 1.00 94.00 206 ARG A C 1
ATOM 1581 O O . ARG A 1 206 ? -3.234 -16.983 8.167 1.00 94.00 206 ARG A O 1
ATOM 1588 N N . VAL A 1 207 ? -3.226 -16.515 5.974 1.00 93.12 207 VAL A N 1
ATOM 1589 C CA . VAL A 1 207 ? -4.142 -15.371 6.085 1.00 93.12 207 VAL A CA 1
ATOM 1590 C C . VAL A 1 207 ? -5.503 -15.795 6.629 1.00 93.12 207 VAL A C 1
ATOM 1592 O O . VAL A 1 207 ? -6.004 -15.146 7.541 1.00 93.12 207 VAL A O 1
ATOM 1595 N N . VAL A 1 208 ? -6.096 -16.874 6.117 1.00 95.94 208 VAL A N 1
ATOM 1596 C CA . VAL A 1 208 ? -7.415 -17.348 6.568 1.00 95.94 208 VAL A CA 1
ATOM 1597 C C . VAL A 1 208 ? -7.363 -17.828 8.020 1.00 95.94 208 VAL A C 1
ATOM 1599 O O . VAL A 1 208 ? -8.260 -17.517 8.799 1.00 95.94 208 VAL A O 1
ATOM 1602 N N . GLU A 1 209 ? -6.308 -18.540 8.418 1.00 97.62 209 GLU A N 1
ATOM 1603 C CA . GLU A 1 209 ? -6.123 -18.999 9.798 1.00 97.62 209 GLU A CA 1
ATOM 1604 C C . GLU A 1 209 ? -5.937 -17.825 10.768 1.00 97.62 209 GLU A C 1
ATOM 1606 O O . GLU A 1 209 ? -6.643 -17.739 11.771 1.00 97.62 209 GLU A O 1
ATOM 1611 N N . THR A 1 210 ? -5.072 -16.861 10.434 1.00 97.38 210 THR A N 1
ATOM 1612 C CA . THR A 1 210 ? -4.904 -15.632 11.224 1.00 97.38 210 THR A CA 1
ATOM 1613 C C . THR A 1 210 ? -6.193 -14.810 11.279 1.00 97.38 210 THR A C 1
ATOM 1615 O O . THR A 1 210 ? -6.504 -14.248 12.324 1.00 97.38 210 THR A O 1
ATOM 1618 N N . THR A 1 211 ? -6.979 -14.769 10.199 1.00 97.75 211 THR A N 1
ATOM 1619 C CA . THR A 1 211 ? -8.272 -14.059 10.163 1.00 97.75 211 THR A CA 1
ATOM 1620 C C . THR A 1 211 ? -9.290 -14.697 11.103 1.00 97.75 211 THR A C 1
ATOM 1622 O O . THR A 1 211 ? -9.943 -13.983 11.860 1.00 97.75 211 THR A O 1
ATOM 1625 N N . ARG A 1 212 ? -9.391 -16.032 11.114 1.00 97.75 212 ARG A N 1
ATOM 1626 C CA . ARG A 1 212 ? -10.263 -16.759 12.050 1.00 97.75 212 ARG A CA 1
ATOM 1627 C C . ARG A 1 212 ? -9.823 -16.570 13.494 1.00 97.75 212 ARG A C 1
ATOM 1629 O O . ARG A 1 212 ? -10.651 -16.237 14.330 1.00 97.75 212 ARG A O 1
ATOM 1636 N N . ARG A 1 213 ? -8.520 -16.678 13.762 1.00 97.75 213 ARG A N 1
ATOM 1637 C CA . ARG A 1 213 ? -7.966 -16.454 15.101 1.00 97.75 213 ARG A CA 1
ATOM 1638 C C . ARG A 1 213 ? -8.203 -15.023 15.589 1.00 97.75 213 ARG A C 1
ATOM 1640 O O . ARG A 1 213 ? -8.559 -14.829 16.743 1.00 97.75 213 ARG A O 1
ATOM 1647 N N . LEU A 1 214 ? -8.046 -14.021 14.720 1.00 98.12 214 LEU A N 1
ATOM 1648 C CA . LEU A 1 214 ? -8.386 -12.633 15.047 1.00 98.12 214 LEU A CA 1
ATOM 1649 C C . LEU A 1 214 ? -9.873 -12.491 15.384 1.00 98.12 214 LEU A C 1
ATOM 1651 O O . LEU A 1 214 ? -10.215 -11.828 16.356 1.00 98.12 214 LEU A O 1
ATOM 1655 N N . ALA A 1 215 ? -10.748 -13.104 14.587 1.00 98.12 215 ALA A N 1
ATOM 1656 C CA . ALA A 1 215 ? -12.184 -13.074 14.827 1.00 98.12 215 ALA A CA 1
ATOM 1657 C C . ALA A 1 215 ? -12.548 -13.706 16.179 1.00 98.12 215 ALA A C 1
ATOM 1659 O O . ALA A 1 215 ? -13.276 -13.082 16.942 1.00 98.12 215 ALA A O 1
ATOM 1660 N N . GLU A 1 216 ? -11.993 -14.877 16.503 1.00 97.56 216 GLU A N 1
ATOM 1661 C CA . GLU A 1 216 ? -12.167 -15.542 17.804 1.00 97.56 216 GLU A CA 1
ATOM 1662 C C . GLU A 1 216 ? -11.731 -14.625 18.956 1.00 97.56 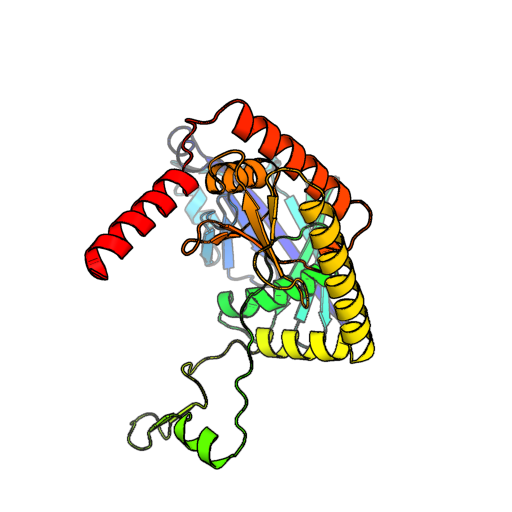216 GLU A C 1
ATOM 1664 O O . GLU A 1 216 ? -12.538 -14.304 19.829 1.00 97.56 216 GLU A O 1
ATOM 1669 N N . LEU A 1 217 ? -10.500 -14.104 18.894 1.00 97.75 217 LEU A N 1
ATOM 1670 C CA . LEU A 1 217 ? -9.950 -13.218 19.923 1.00 97.75 217 LEU A CA 1
ATOM 1671 C C . LEU A 1 217 ? -10.781 -11.948 20.120 1.00 97.75 217 LEU A C 1
ATOM 1673 O O . LEU A 1 217 ? -10.953 -11.512 21.251 1.00 97.75 217 LEU A O 1
ATOM 1677 N N . LEU A 1 218 ? -11.291 -11.347 19.042 1.00 97.75 218 LEU A N 1
ATOM 1678 C CA . LEU A 1 218 ? -12.150 -10.167 19.138 1.00 97.75 218 LEU A CA 1
ATOM 1679 C C . LEU A 1 218 ? -13.553 -10.511 19.650 1.00 97.75 218 LEU A C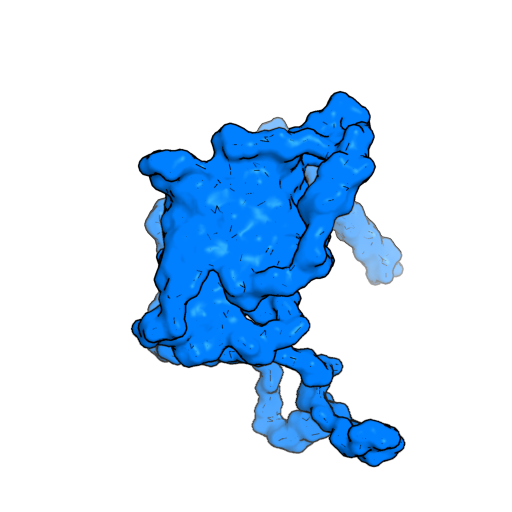 1
ATOM 1681 O O . LEU A 1 218 ? -14.139 -9.708 20.367 1.00 97.75 218 LEU A O 1
ATOM 1685 N N . SER A 1 219 ? -14.095 -11.681 19.303 1.00 96.62 219 SER A N 1
ATOM 1686 C CA . SER A 1 219 ? -15.421 -12.113 19.763 1.00 96.62 219 SER A CA 1
ATOM 1687 C C . SER A 1 219 ? -15.475 -12.444 21.254 1.00 96.62 219 SER A C 1
ATOM 1689 O O . SER A 1 219 ? -16.542 -12.343 21.854 1.00 96.62 219 SER A O 1
ATOM 1691 N N . ASP A 1 220 ? -14.332 -12.783 21.853 1.00 97.06 220 ASP A N 1
ATOM 1692 C CA . ASP A 1 220 ? -14.205 -13.029 23.292 1.00 97.06 220 ASP A CA 1
ATOM 1693 C C . ASP A 1 220 ? -14.166 -11.730 24.124 1.00 97.06 220 ASP A C 1
ATOM 1695 O O . ASP A 1 220 ? -14.214 -11.773 25.356 1.00 97.06 220 ASP A O 1
ATOM 1699 N N . ILE A 1 221 ? -14.078 -10.562 23.476 1.00 97.31 221 ILE A N 1
ATOM 1700 C CA . ILE A 1 221 ? -14.030 -9.260 24.146 1.00 97.31 221 ILE A CA 1
ATOM 1701 C C . ILE A 1 221 ? -15.451 -8.747 24.389 1.00 97.31 221 ILE A C 1
ATOM 1703 O O . ILE A 1 221 ? -16.220 -8.530 23.451 1.00 97.31 221 ILE A O 1
ATOM 1707 N N . ASP A 1 222 ? -15.781 -8.486 25.657 1.00 96.00 222 ASP A N 1
ATOM 1708 C CA . ASP A 1 222 ? -17.080 -7.923 26.028 1.00 96.00 222 ASP A CA 1
ATOM 1709 C C . ASP A 1 222 ? -17.316 -6.564 25.354 1.00 96.00 222 ASP A C 1
ATOM 1711 O O . ASP A 1 222 ? -16.439 -5.698 25.304 1.00 96.00 222 ASP A O 1
ATOM 1715 N N . GLY A 1 223 ? -18.516 -6.388 24.808 1.00 94.88 223 GLY A N 1
ATOM 1716 C CA . GLY A 1 223 ? -18.882 -5.199 24.049 1.00 94.88 223 GLY A CA 1
ATOM 1717 C C . GLY A 1 223 ? -18.289 -5.109 22.641 1.00 94.88 223 GLY A C 1
ATOM 1718 O O . GLY A 1 223 ? -18.452 -4.058 22.026 1.00 94.88 223 GLY A O 1
ATOM 1719 N N . ILE A 1 224 ? -17.637 -6.149 22.102 1.00 97.44 224 ILE A N 1
ATOM 1720 C CA . ILE A 1 224 ? -17.379 -6.292 20.659 1.00 97.44 224 ILE A CA 1
ATOM 1721 C C . ILE A 1 224 ? -18.430 -7.219 20.037 1.00 97.44 224 ILE A C 1
ATOM 1723 O O . ILE A 1 224 ? -18.853 -8.213 20.619 1.00 97.44 224 ILE A O 1
ATOM 1727 N N . THR A 1 225 ? -18.863 -6.914 18.814 1.00 97.62 225 THR A N 1
ATOM 1728 C CA . THR A 1 225 ? -19.673 -7.831 18.000 1.00 97.62 225 THR A CA 1
ATOM 1729 C C . THR A 1 225 ? -19.133 -7.880 16.577 1.00 97.62 225 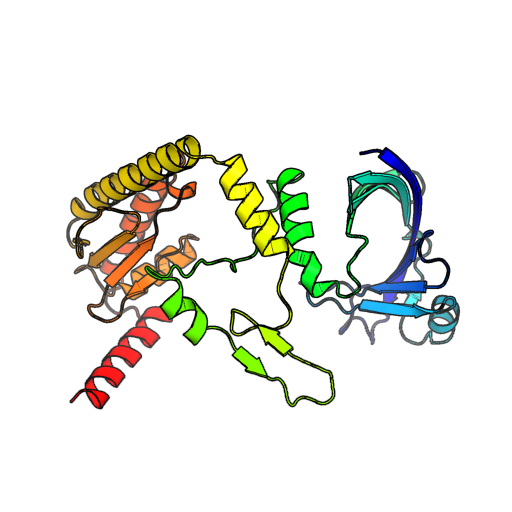THR A C 1
ATOM 1731 O O . THR A 1 225 ? -18.904 -6.848 15.949 1.00 97.62 225 THR A O 1
ATOM 1734 N N . LEU A 1 226 ? -18.907 -9.084 16.047 1.00 97.44 226 LEU A N 1
ATOM 1735 C CA . LEU A 1 226 ? -18.427 -9.256 14.676 1.00 97.44 226 LEU A CA 1
ATOM 1736 C C . LEU A 1 226 ? -19.543 -9.021 13.650 1.00 97.44 226 LEU A C 1
ATOM 1738 O O . LEU A 1 226 ? -20.706 -9.363 13.867 1.00 97.44 226 LEU A O 1
ATOM 1742 N N . ARG A 1 227 ? -19.171 -8.489 12.484 1.00 94.88 227 ARG A N 1
ATOM 1743 C CA . ARG A 1 227 ? -20.061 -8.257 11.341 1.00 94.88 227 ARG A CA 1
ATOM 1744 C C . ARG A 1 227 ? -19.709 -9.205 10.199 1.00 94.88 227 ARG A C 1
ATOM 1746 O O . ARG A 1 227 ? -18.693 -9.041 9.529 1.00 94.88 227 ARG A O 1
ATOM 1753 N N . GLY A 1 228 ? -20.607 -10.151 9.931 1.00 91.25 228 GLY A N 1
ATOM 1754 C CA . GLY A 1 228 ? -20.417 -11.163 8.891 1.00 91.25 228 GLY A CA 1
ATOM 1755 C C . GLY A 1 228 ? -19.463 -12.282 9.317 1.00 91.25 228 GLY A C 1
ATOM 1756 O O . GLY A 1 228 ? -19.126 -12.414 10.490 1.00 91.25 228 GLY A O 1
ATOM 1757 N N . ALA A 1 229 ? -19.063 -13.111 8.354 1.00 90.56 229 ALA A N 1
ATOM 1758 C CA . ALA A 1 229 ? -18.174 -14.243 8.591 1.00 90.56 229 ALA A CA 1
ATOM 1759 C C . ALA A 1 229 ? -16.714 -13.893 8.269 1.00 90.56 229 ALA A C 1
ATOM 1761 O O . ALA A 1 229 ? -16.418 -13.241 7.266 1.00 90.56 229 ALA A O 1
ATOM 1762 N N . ALA A 1 230 ? -15.795 -14.385 9.098 1.00 92.50 230 ALA A N 1
ATOM 1763 C CA . ALA A 1 230 ? -14.350 -14.220 8.953 1.00 92.50 230 ALA A CA 1
ATOM 1764 C C . ALA A 1 230 ? -13.733 -15.304 8.041 1.00 92.50 230 ALA A C 1
ATOM 1766 O O . ALA A 1 230 ? -12.737 -15.940 8.380 1.00 92.50 230 ALA A O 1
ATOM 1767 N N . ASP A 1 231 ? -14.354 -15.552 6.884 1.00 89.81 231 ASP A N 1
ATOM 1768 C CA . ASP A 1 231 ? -14.012 -16.694 6.019 1.00 89.81 231 ASP A CA 1
ATOM 1769 C C . ASP A 1 231 ? -12.786 -16.463 5.126 1.00 89.81 231 ASP A C 1
ATOM 1771 O O . ASP A 1 231 ? -12.209 -17.422 4.610 1.00 89.81 231 ASP A O 1
ATOM 1775 N N . LEU A 1 232 ? -12.409 -15.199 4.911 1.00 91.00 232 LEU A N 1
ATOM 1776 C CA . LEU A 1 232 ? -11.347 -14.800 3.985 1.00 91.00 232 LEU A CA 1
ATOM 1777 C C . LEU A 1 232 ? -10.233 -14.033 4.708 1.00 91.00 232 LEU A C 1
ATOM 1779 O O . LEU A 1 232 ? -9.482 -14.623 5.471 1.00 91.00 232 LEU A O 1
ATOM 1783 N N . CYS A 1 233 ? -10.089 -12.736 4.434 1.00 91.31 233 CYS A N 1
ATOM 1784 C CA . CYS A 1 233 ? -8.969 -11.916 4.899 1.00 91.31 233 CYS A CA 1
ATOM 1785 C C . CYS A 1 233 ? -9.411 -10.613 5.571 1.00 91.31 233 CYS A C 1
ATOM 1787 O O . CYS A 1 233 ? -8.644 -9.657 5.635 1.00 91.31 233 CYS A O 1
ATOM 1789 N N . ILE A 1 234 ? -10.668 -10.520 6.001 1.00 95.19 234 ILE A N 1
ATOM 1790 C CA . ILE A 1 234 ? -11.216 -9.314 6.620 1.00 95.19 234 ILE A CA 1
ATOM 1791 C C . ILE A 1 234 ? -11.996 -9.729 7.859 1.00 95.19 234 ILE A C 1
ATOM 1793 O O . ILE A 1 234 ? -12.844 -10.616 7.781 1.00 95.19 234 ILE A O 1
ATOM 1797 N N . VAL A 1 235 ? -11.738 -9.042 8.969 1.00 97.38 235 VAL A N 1
ATOM 1798 C CA . VAL A 1 235 ? -12.600 -9.070 10.153 1.00 97.38 235 VAL A CA 1
ATOM 1799 C C . VAL A 1 235 ? -13.235 -7.698 10.292 1.00 97.38 235 VAL A C 1
ATOM 1801 O O . VAL A 1 235 ? -12.526 -6.695 10.342 1.00 97.38 235 VAL A O 1
ATOM 1804 N N . ALA A 1 236 ? -14.563 -7.646 10.312 1.00 97.44 236 ALA A N 1
ATOM 1805 C CA . ALA A 1 236 ? -15.316 -6.433 10.596 1.00 97.44 236 ALA A CA 1
ATOM 1806 C C . ALA A 1 236 ? -16.007 -6.576 11.950 1.00 97.44 236 ALA A C 1
ATOM 1808 O O . ALA A 1 236 ? -16.514 -7.652 12.267 1.00 97.44 236 ALA A O 1
ATOM 1809 N N . PHE A 1 237 ? -16.020 -5.514 12.746 1.00 97.94 237 PHE A N 1
ATOM 1810 C CA . PHE A 1 237 ? -16.592 -5.529 14.084 1.00 97.94 237 PHE A CA 1
ATOM 1811 C C . PHE A 1 237 ? -17.136 -4.158 14.487 1.00 97.94 237 PHE A C 1
ATOM 1813 O O . PHE A 1 237 ? -16.685 -3.118 14.004 1.00 97.94 237 PHE A O 1
ATOM 1820 N N . GLU A 1 238 ? -18.122 -4.177 15.372 1.00 97.06 238 GLU A N 1
ATOM 1821 C CA . GLU A 1 238 ? -18.687 -3.015 16.052 1.00 97.06 238 GLU A CA 1
ATOM 1822 C C . GLU A 1 238 ? -18.402 -3.112 17.556 1.00 97.06 238 GLU A C 1
ATOM 1824 O O . GLU A 1 238 ? -18.028 -4.178 18.057 1.00 97.06 238 GLU A O 1
ATOM 1829 N N . THR A 1 239 ? -18.556 -2.000 18.276 1.00 95.94 239 THR A N 1
ATOM 1830 C CA . THR A 1 239 ? -18.452 -1.994 19.737 1.00 95.94 239 THR A CA 1
ATOM 1831 C C . THR A 1 239 ? -19.560 -1.179 20.384 1.00 95.94 239 THR A C 1
ATOM 1833 O O . THR A 1 239 ? -20.002 -0.174 19.836 1.00 95.94 239 THR A O 1
ATOM 1836 N N . THR A 1 240 ? -19.998 -1.607 21.567 1.00 94.56 240 THR A N 1
ATOM 1837 C CA . THR A 1 240 ? -20.950 -0.878 22.419 1.00 94.56 240 THR A CA 1
ATOM 1838 C C . THR A 1 240 ? -20.253 -0.040 23.495 1.00 94.56 240 THR A C 1
ATOM 1840 O O . THR A 1 240 ? -20.928 0.637 24.266 1.00 94.56 240 THR A O 1
ATOM 1843 N N . LEU A 1 241 ? -18.917 -0.091 23.583 1.00 92.88 241 LEU A N 1
ATOM 1844 C CA . LEU A 1 241 ? -18.127 0.582 24.626 1.00 92.88 241 LEU A CA 1
ATOM 1845 C C . LEU A 1 241 ? -17.820 2.058 24.317 1.00 92.88 241 LEU A C 1
ATOM 1847 O O . LEU A 1 241 ? -17.235 2.753 25.145 1.00 92.88 241 LEU A O 1
ATOM 1851 N N . GLY A 1 242 ? -18.212 2.547 23.142 1.00 92.62 242 GLY A N 1
ATOM 1852 C CA . GLY A 1 242 ? -18.021 3.931 22.723 1.00 92.62 242 GLY A CA 1
ATOM 1853 C C . GLY A 1 242 ? -18.082 4.082 21.207 1.00 92.62 242 GLY A C 1
ATOM 1854 O O . GLY A 1 242 ? -18.500 3.175 20.492 1.00 92.62 242 GLY A O 1
ATOM 1855 N N . ASP A 1 243 ? -17.644 5.239 20.717 1.00 95.19 243 ASP A N 1
ATOM 1856 C CA . ASP A 1 243 ? -17.596 5.547 19.287 1.00 95.19 243 ASP A CA 1
ATOM 1857 C C . ASP A 1 243 ? -16.474 4.764 18.575 1.00 95.19 243 ASP A C 1
ATOM 1859 O O . ASP A 1 243 ? -15.288 5.051 18.747 1.00 95.19 243 ASP A O 1
ATOM 1863 N N . ILE A 1 244 ? -16.838 3.805 17.719 1.00 96.62 244 ILE A N 1
ATOM 1864 C CA . ILE A 1 244 ? -15.886 2.954 16.988 1.00 96.62 244 ILE A CA 1
ATOM 1865 C C . ILE A 1 244 ? -14.868 3.754 16.156 1.00 96.62 244 ILE A C 1
ATOM 1867 O O . ILE A 1 244 ? -13.737 3.314 15.964 1.00 96.62 244 ILE A O 1
ATOM 1871 N N . TYR A 1 245 ? -15.200 4.959 15.696 1.00 97.25 245 TYR A N 1
ATOM 1872 C CA . TYR A 1 245 ? -14.274 5.786 14.923 1.00 97.25 245 TYR A CA 1
ATOM 1873 C C . TYR A 1 245 ? -13.189 6.431 15.792 1.00 97.25 245 TYR A C 1
ATOM 1875 O O . TYR A 1 245 ? -12.092 6.717 15.305 1.00 97.25 245 TYR A O 1
ATOM 1883 N N . VAL A 1 246 ? -13.460 6.623 17.086 1.00 97.50 246 VAL A N 1
ATOM 1884 C CA . VAL A 1 246 ? -12.434 7.005 18.064 1.00 97.50 246 VAL A CA 1
ATOM 1885 C C . VAL A 1 246 ? -11.470 5.838 18.287 1.00 97.50 246 VAL A C 1
ATOM 1887 O O . VAL A 1 246 ? -10.267 6.078 18.380 1.00 97.50 246 VAL A O 1
ATOM 1890 N N . LEU A 1 247 ? -11.955 4.585 18.272 1.00 97.38 247 LEU A N 1
ATOM 1891 C CA . LEU A 1 247 ? -11.082 3.401 18.275 1.00 97.38 247 LEU A CA 1
ATOM 1892 C C . LEU A 1 247 ? -10.173 3.387 17.046 1.00 97.38 247 LEU A C 1
ATOM 1894 O O . LEU A 1 247 ? -8.972 3.181 17.175 1.00 97.38 247 LEU A O 1
ATOM 1898 N N . VAL A 1 248 ? -10.727 3.631 15.855 1.00 97.56 248 VAL A N 1
ATOM 1899 C CA . VAL A 1 248 ? -9.955 3.675 14.602 1.00 97.56 248 VAL A CA 1
ATOM 1900 C C . VAL A 1 248 ? -8.826 4.704 14.680 1.00 97.56 248 VAL A C 1
ATOM 1902 O O . VAL A 1 248 ? -7.676 4.397 14.347 1.00 97.56 248 VAL A O 1
ATOM 1905 N N . ASP A 1 249 ? -9.124 5.912 15.161 1.00 96.50 249 ASP A N 1
ATOM 1906 C CA . ASP A 1 249 ? -8.109 6.951 15.333 1.00 96.50 249 ASP A CA 1
ATOM 1907 C C . ASP A 1 249 ? -7.084 6.567 16.411 1.00 96.50 249 ASP A C 1
ATOM 1909 O O . ASP A 1 249 ? -5.889 6.777 16.204 1.00 96.50 249 ASP A O 1
ATOM 1913 N N . PHE A 1 250 ? -7.512 5.944 17.516 1.00 97.50 250 PHE A N 1
ATOM 1914 C CA . PHE A 1 250 ? -6.607 5.429 18.549 1.00 97.50 250 PHE A CA 1
ATOM 1915 C C . PHE A 1 250 ? -5.627 4.402 17.966 1.00 97.50 250 PHE A C 1
ATOM 1917 O O . PHE A 1 250 ? -4.411 4.571 18.075 1.00 97.50 250 PHE A O 1
ATOM 1924 N N . MET A 1 251 ? -6.140 3.395 17.258 1.00 97.62 251 MET A N 1
ATOM 1925 C CA . MET A 1 251 ? -5.338 2.362 16.596 1.00 97.62 251 MET A CA 1
ATOM 1926 C C . MET A 1 251 ? -4.367 2.963 15.571 1.00 97.62 251 MET A C 1
ATOM 1928 O O . MET A 1 251 ? -3.222 2.525 15.464 1.00 97.62 251 MET A O 1
ATOM 1932 N N . THR A 1 252 ? -4.774 4.031 14.881 1.00 94.12 252 THR A N 1
ATOM 1933 C CA . THR A 1 252 ? -3.898 4.770 13.960 1.00 94.12 252 THR A CA 1
ATOM 1934 C C . THR A 1 252 ? -2.716 5.416 14.688 1.00 94.12 252 THR A C 1
ATOM 1936 O O . THR A 1 252 ? -1.602 5.407 14.163 1.00 94.12 252 THR A O 1
ATOM 1939 N N . THR A 1 253 ? -2.898 5.930 15.913 1.00 94.75 253 THR A N 1
ATOM 1940 C CA . THR A 1 253 ? -1.774 6.479 16.701 1.00 94.75 253 THR A CA 1
ATOM 1941 C C . THR A 1 253 ? -0.774 5.409 17.144 1.00 94.75 253 THR A C 1
ATOM 1943 O O . THR A 1 253 ? 0.410 5.705 17.292 1.00 94.75 253 THR A O 1
ATOM 1946 N N . LYS A 1 254 ? -1.232 4.159 17.278 1.00 93.81 254 LYS A N 1
ATOM 1947 C CA . LYS A 1 254 ? -0.408 2.966 17.526 1.00 93.81 254 LYS A CA 1
ATOM 1948 C C . LYS A 1 254 ? 0.252 2.406 16.255 1.00 93.81 254 LYS A C 1
ATOM 1950 O O . LYS A 1 254 ? 1.032 1.464 16.327 1.00 93.81 254 LYS A O 1
ATOM 1955 N N . GLY A 1 255 ? -0.016 3.001 15.090 1.00 91.31 255 GLY A N 1
ATOM 1956 C CA . GLY A 1 255 ? 0.559 2.596 13.803 1.00 91.31 255 GLY A CA 1
ATOM 1957 C C . GLY A 1 255 ? -0.220 1.499 13.074 1.00 91.31 255 GLY A C 1
ATOM 1958 O O . GLY A 1 255 ? 0.236 1.019 12.035 1.00 91.31 255 GLY A O 1
ATOM 1959 N N . TRP A 1 256 ? -1.397 1.117 13.574 1.00 93.62 256 TRP A N 1
ATOM 1960 C CA . TRP A 1 256 ? -2.261 0.138 12.925 1.00 93.62 256 TRP A CA 1
ATOM 1961 C C . TRP A 1 256 ? -3.122 0.773 11.838 1.00 93.62 256 TRP A C 1
ATOM 1963 O O . TRP A 1 256 ? -3.557 1.919 11.939 1.00 93.62 256 TRP A O 1
ATOM 1973 N N . HIS A 1 257 ? -3.409 -0.006 10.797 1.00 87.62 257 HIS A N 1
ATOM 1974 C CA . HIS A 1 257 ? -4.352 0.385 9.759 1.00 87.62 257 HIS A CA 1
ATOM 1975 C C . HIS A 1 257 ? -5.689 -0.319 9.985 1.00 87.62 257 HIS A C 1
ATOM 1977 O O . HIS A 1 257 ? -5.805 -1.526 9.771 1.00 87.62 257 HIS A O 1
ATOM 1983 N N . VAL A 1 258 ? -6.684 0.450 10.420 1.00 94.12 258 VAL A N 1
ATOM 1984 C CA . VAL A 1 258 ? -8.061 -0.003 10.624 1.00 94.12 258 VAL A CA 1
ATOM 1985 C C . VAL A 1 258 ? -8.971 0.870 9.768 1.00 94.12 258 VAL A C 1
ATOM 1987 O O . VAL A 1 258 ? -8.880 2.094 9.811 1.00 94.12 258 VAL A O 1
ATOM 1990 N N . ASP A 1 259 ? -9.824 0.241 8.967 1.00 93.69 259 ASP A N 1
ATOM 1991 C CA . ASP A 1 259 ? -10.718 0.938 8.050 1.00 93.69 259 ASP A CA 1
ATOM 1992 C C . ASP A 1 259 ? -12.064 1.225 8.741 1.00 93.69 259 ASP A C 1
ATOM 1994 O O . ASP A 1 259 ? -12.749 0.279 9.143 1.00 93.69 259 ASP A O 1
ATOM 1998 N N . PRO A 1 260 ? -12.493 2.491 8.849 1.00 96.50 260 PRO A N 1
ATOM 1999 C CA . PRO A 1 260 ? -13.834 2.829 9.319 1.00 96.50 260 PRO A CA 1
ATOM 2000 C C . PRO A 1 260 ? -14.906 2.449 8.279 1.00 96.50 260 PRO A C 1
ATOM 2002 O O . PRO A 1 260 ? -14.706 2.580 7.068 1.00 96.50 260 PRO A O 1
ATOM 2005 N N . LEU A 1 261 ? -16.060 1.981 8.753 1.00 94.81 261 LEU A N 1
ATOM 2006 C CA . LEU A 1 261 ? -17.239 1.611 7.969 1.00 94.81 261 LEU A CA 1
ATOM 2007 C C . LEU A 1 261 ? -18.444 2.435 8.413 1.00 94.81 261 LEU A C 1
ATOM 2009 O O . LEU A 1 261 ? -18.610 2.687 9.598 1.00 94.81 261 LEU A O 1
ATOM 2013 N N . LEU A 1 262 ? -19.285 2.826 7.454 1.00 89.94 262 LEU A N 1
ATOM 2014 C CA . LEU A 1 262 ? -20.324 3.837 7.668 1.00 89.94 262 LEU A CA 1
ATOM 2015 C C . LEU A 1 262 ? -21.743 3.277 7.865 1.00 89.94 262 LEU A C 1
ATOM 2017 O O . LEU A 1 262 ? -22.601 3.950 8.427 1.00 89.94 262 LEU A O 1
ATOM 2021 N N . SER A 1 263 ? -22.067 2.104 7.320 1.00 85.06 263 SER A N 1
ATOM 2022 C CA . SER A 1 263 ? -23.453 1.607 7.297 1.00 85.06 263 SER A CA 1
ATOM 2023 C C . SER A 1 263 ? -23.508 0.078 7.397 1.00 85.06 263 SER A C 1
ATOM 2025 O O . SER A 1 263 ? -23.521 -0.598 6.365 1.00 85.06 263 SER A O 1
ATOM 2027 N N . PRO A 1 264 ? -23.549 -0.489 8.620 1.00 88.81 264 PRO A N 1
ATOM 2028 C CA . PRO A 1 264 ? -23.574 0.195 9.926 1.00 88.81 264 PRO A CA 1
ATOM 2029 C C . PRO A 1 264 ? -22.210 0.774 10.336 1.00 88.81 264 PRO A C 1
ATOM 2031 O O . PRO A 1 264 ? -21.194 0.462 9.710 1.00 88.81 264 PRO A O 1
ATOM 2034 N N . GLU A 1 265 ? -22.207 1.593 11.391 1.00 93.75 265 GLU A N 1
ATOM 2035 C CA . GLU A 1 265 ? -20.986 2.062 12.057 1.00 93.75 265 GLU A CA 1
ATOM 2036 C C . GLU A 1 265 ? -20.167 0.860 12.529 1.00 93.75 265 GLU A C 1
ATOM 2038 O O . GLU A 1 265 ? -20.609 0.071 13.363 1.00 93.75 265 GLU A O 1
ATOM 2043 N N . ALA A 1 266 ? -18.982 0.691 11.959 1.00 96.62 266 ALA A N 1
ATOM 2044 C CA . ALA A 1 266 ? -18.107 -0.422 12.288 1.00 96.62 266 ALA A CA 1
ATOM 2045 C C . ALA A 1 266 ? -16.658 -0.085 11.932 1.00 96.62 266 ALA A C 1
ATOM 2047 O O . ALA A 1 266 ? -16.354 0.927 11.299 1.00 96.62 266 ALA A O 1
ATOM 2048 N N . ALA A 1 267 ? -15.755 -0.978 12.306 1.00 97.25 267 ALA A N 1
ATOM 2049 C CA . ALA A 1 267 ? -14.387 -1.009 11.827 1.00 97.25 267 ALA A CA 1
ATOM 2050 C C . ALA A 1 267 ? -14.147 -2.318 11.071 1.00 97.25 267 ALA A C 1
ATOM 2052 O O . ALA A 1 267 ? -14.755 -3.344 11.379 1.00 97.25 267 ALA A O 1
ATOM 2053 N N . ARG A 1 268 ? -13.243 -2.311 10.090 1.00 95.81 268 ARG A N 1
ATOM 2054 C CA . ARG A 1 268 ? -12.708 -3.540 9.497 1.00 95.81 268 ARG A CA 1
ATOM 2055 C C . ARG A 1 268 ? -11.192 -3.541 9.462 1.00 95.81 268 ARG A C 1
ATOM 2057 O O . ARG A 1 268 ? -10.551 -2.511 9.269 1.00 95.81 268 ARG A O 1
ATOM 2064 N N . VAL A 1 269 ? -10.632 -4.733 9.589 1.00 94.88 269 VAL A N 1
ATOM 2065 C CA . VAL A 1 269 ? -9.194 -4.978 9.573 1.00 94.88 269 VAL A CA 1
ATOM 2066 C C . VAL A 1 269 ? -8.896 -5.955 8.442 1.00 94.88 269 VAL A C 1
ATOM 2068 O O . VAL A 1 269 ? -9.333 -7.109 8.504 1.00 94.88 269 VAL A O 1
ATOM 2071 N N . PRO A 1 270 ? -8.194 -5.520 7.382 1.00 91.44 270 PRO A N 1
ATOM 2072 C CA . PRO A 1 270 ? -7.690 -6.431 6.370 1.00 91.44 270 PRO A CA 1
ATOM 2073 C C . PRO A 1 270 ? -6.463 -7.180 6.907 1.00 91.44 270 PRO A C 1
ATOM 2075 O O . PRO A 1 270 ? -5.400 -6.601 7.131 1.00 91.44 270 PRO A O 1
ATOM 2078 N N . VAL A 1 271 ? -6.594 -8.491 7.068 1.00 89.44 271 VAL A N 1
ATOM 2079 C CA . VAL A 1 271 ? -5.499 -9.379 7.453 1.00 89.44 271 VAL A CA 1
ATOM 2080 C C . VAL A 1 271 ? -4.625 -9.636 6.233 1.00 89.44 271 VAL A C 1
ATOM 2082 O O . VAL A 1 271 ? -5.063 -10.136 5.196 1.00 89.44 271 VAL A O 1
ATOM 2085 N N . THR A 1 272 ? -3.350 -9.291 6.360 1.00 86.75 272 THR A N 1
ATOM 2086 C CA . THR A 1 272 ? -2.330 -9.539 5.337 1.00 86.75 272 THR A CA 1
ATOM 2087 C C . THR A 1 272 ? -1.243 -10.447 5.898 1.00 86.75 272 THR A C 1
ATOM 2089 O O . THR A 1 272 ? -1.175 -10.679 7.104 1.00 86.75 272 THR A O 1
ATOM 2092 N N . LEU A 1 273 ? -0.338 -10.924 5.039 1.00 84.19 273 LEU A N 1
ATOM 2093 C CA . LEU A 1 273 ? 0.760 -11.801 5.461 1.00 84.19 273 LEU A CA 1
ATOM 2094 C C . LEU A 1 273 ? 1.614 -11.225 6.600 1.00 84.19 273 LEU A C 1
ATOM 2096 O O . LEU A 1 273 ? 2.125 -11.994 7.399 1.00 84.19 273 LEU A O 1
ATOM 2100 N N . ARG A 1 274 ? 1.736 -9.894 6.714 1.00 83.19 274 ARG A N 1
ATOM 2101 C CA . ARG A 1 274 ? 2.493 -9.252 7.804 1.00 83.19 274 ARG A CA 1
ATOM 2102 C C . ARG A 1 274 ? 1.829 -9.425 9.165 1.00 83.19 274 ARG A C 1
ATOM 2104 O O . ARG A 1 274 ? 2.524 -9.535 10.162 1.00 83.19 274 ARG A O 1
ATOM 2111 N N . MET A 1 275 ? 0.501 -9.478 9.193 1.00 87.62 275 MET A N 1
ATOM 2112 C CA . MET A 1 275 ? -0.260 -9.742 10.413 1.00 87.62 275 MET A CA 1
ATOM 2113 C C . MET A 1 275 ? -0.181 -11.217 10.831 1.00 87.62 275 MET A C 1
ATOM 2115 O O . MET A 1 275 ? -0.496 -11.551 11.964 1.00 87.62 275 MET A O 1
ATOM 2119 N N . CYS A 1 276 ? 0.265 -12.091 9.921 1.00 90.94 276 CYS A N 1
ATOM 2120 C CA . CYS A 1 276 ? 0.485 -13.515 10.167 1.00 90.94 276 CYS A CA 1
ATOM 2121 C C . CYS A 1 276 ? 1.903 -13.814 10.694 1.00 90.94 276 CYS A C 1
ATOM 2123 O O . CYS A 1 276 ? 2.293 -14.983 10.737 1.00 90.94 276 CYS A O 1
ATOM 2125 N N . GLU A 1 277 ? 2.718 -12.790 10.962 1.00 93.25 277 GLU A N 1
ATOM 2126 C CA . GLU A 1 277 ? 4.034 -12.949 11.586 1.00 93.25 277 GLU A CA 1
ATOM 2127 C C . GLU A 1 277 ? 3.880 -13.083 13.107 1.00 93.25 277 GLU A C 1
ATOM 2129 O O . GLU A 1 277 ? 2.913 -12.597 13.698 1.00 93.25 277 GLU A O 1
ATOM 2134 N N . GLU A 1 278 ? 4.829 -13.771 13.737 1.00 93.00 278 GLU A N 1
ATOM 2135 C CA . GLU A 1 278 ? 4.767 -14.113 15.158 1.00 93.00 278 GLU A CA 1
ATOM 2136 C C . GLU A 1 278 ? 4.653 -12.862 16.047 1.00 93.00 278 GLU A C 1
ATOM 2138 O O . GLU A 1 278 ? 5.399 -11.895 15.880 1.00 93.00 278 GLU A O 1
ATOM 2143 N N . GLY A 1 279 ? 3.694 -12.869 16.978 1.00 94.06 279 GLY A N 1
ATOM 2144 C CA . GLY A 1 279 ? 3.465 -11.791 17.943 1.00 94.06 279 GLY A CA 1
ATOM 2145 C C . GLY A 1 279 ? 2.726 -10.564 17.400 1.00 94.06 279 GLY A C 1
ATOM 2146 O O . GLY A 1 279 ? 2.289 -9.727 18.187 1.00 94.06 279 GLY A O 1
ATOM 2147 N N . VAL A 1 280 ? 2.552 -10.433 16.078 1.00 95.94 280 VAL A N 1
ATOM 2148 C CA . VAL A 1 280 ? 1.891 -9.257 15.482 1.00 95.94 280 VAL A CA 1
ATOM 2149 C C . VAL A 1 280 ? 0.390 -9.263 15.768 1.00 95.94 280 VAL A C 1
ATOM 2151 O O . VAL A 1 280 ? -0.183 -8.215 16.061 1.00 95.94 280 VAL A O 1
ATOM 2154 N N . LEU A 1 281 ? -0.252 -10.433 15.708 1.00 95.94 281 LEU A N 1
ATOM 2155 C CA . LEU A 1 281 ? -1.676 -10.570 16.014 1.00 95.94 281 LEU A CA 1
ATOM 2156 C C . LEU A 1 281 ? -1.960 -10.264 17.491 1.00 95.94 281 LEU A C 1
ATOM 2158 O O . LEU A 1 281 ? -2.914 -9.560 17.804 1.00 95.94 281 LEU A O 1
ATOM 2162 N N . GLU A 1 282 ? -1.129 -10.783 18.390 1.00 96.00 282 GLU A N 1
ATOM 2163 C CA . GLU A 1 282 ? -1.259 -10.578 19.829 1.00 96.00 282 GLU A CA 1
ATOM 2164 C C . GLU A 1 282 ? -1.067 -9.101 20.198 1.00 96.00 282 GLU A C 1
ATOM 2166 O O . GLU A 1 282 ? -1.899 -8.544 20.913 1.00 96.00 282 GLU A O 1
ATOM 2171 N N . ALA A 1 283 ? -0.047 -8.444 19.632 1.00 97.69 283 ALA A N 1
ATOM 2172 C CA . ALA A 1 283 ? 0.176 -7.009 19.812 1.00 97.69 283 ALA A CA 1
ATOM 2173 C C . ALA A 1 283 ? -1.007 -6.170 19.299 1.00 97.69 283 ALA A C 1
ATOM 2175 O O . ALA A 1 283 ? -1.414 -5.206 19.944 1.00 97.69 283 ALA A O 1
ATOM 2176 N N . PHE A 1 284 ? -1.599 -6.560 18.163 1.00 97.81 284 PHE A N 1
ATOM 2177 C CA . PHE A 1 284 ? -2.795 -5.899 17.644 1.00 97.81 284 PHE A CA 1
ATOM 2178 C C . PHE A 1 284 ? -3.960 -5.978 18.636 1.00 97.81 284 PHE A C 1
ATOM 2180 O O . PHE A 1 284 ? -4.596 -4.966 18.920 1.00 97.81 284 PHE A O 1
ATOM 2187 N N . VAL A 1 285 ? -4.245 -7.169 19.173 1.00 97.88 285 VAL A N 1
ATOM 2188 C CA . VAL A 1 285 ? -5.360 -7.376 20.112 1.00 97.88 285 VAL A CA 1
ATOM 2189 C C . VAL A 1 285 ? -5.120 -6.650 21.440 1.00 97.88 285 VAL A C 1
ATOM 2191 O O . VAL A 1 285 ? -6.059 -6.086 22.000 1.00 97.88 285 VAL A O 1
ATOM 2194 N N . GLU A 1 286 ? -3.877 -6.596 21.923 1.00 98.19 286 GLU A N 1
ATOM 2195 C CA . GLU A 1 286 ? -3.516 -5.825 23.119 1.00 98.19 286 GLU A CA 1
ATOM 2196 C C . GLU A 1 286 ? -3.800 -4.324 22.944 1.00 98.19 286 GLU A C 1
ATOM 2198 O O . GLU A 1 286 ? -4.447 -3.713 23.801 1.00 98.19 286 GLU A O 1
ATOM 2203 N N . ASP A 1 287 ? -3.410 -3.745 21.804 1.00 98.31 287 ASP A N 1
ATOM 2204 C CA . ASP A 1 287 ? -3.705 -2.344 21.489 1.00 98.31 287 ASP A CA 1
ATOM 2205 C C . ASP A 1 287 ? -5.211 -2.095 21.291 1.00 98.31 287 ASP A C 1
ATOM 2207 O O . ASP A 1 287 ? -5.705 -1.036 21.684 1.00 98.31 287 ASP A O 1
ATOM 2211 N N . VAL A 1 288 ? -5.974 -3.064 20.758 1.00 98.06 288 VAL A N 1
ATOM 2212 C CA . VAL A 1 288 ? -7.447 -2.973 20.705 1.00 98.06 288 VAL A CA 1
ATOM 2213 C C . VAL A 1 288 ? -8.031 -2.899 22.115 1.00 98.06 288 VAL A C 1
ATOM 2215 O O . VAL A 1 288 ? -8.864 -2.036 22.380 1.00 98.06 288 VAL A O 1
ATOM 2218 N N . LEU A 1 289 ? -7.583 -3.749 23.042 1.00 98.06 289 LEU A N 1
ATOM 2219 C CA . LEU A 1 289 ? -8.043 -3.734 24.436 1.00 98.06 289 LEU A CA 1
ATOM 2220 C C . LEU A 1 289 ? -7.675 -2.430 25.160 1.00 98.06 289 LEU A C 1
ATOM 2222 O O . LEU A 1 289 ? -8.444 -1.928 25.982 1.00 98.06 289 LEU A O 1
ATOM 2226 N N . GLU A 1 290 ? -6.501 -1.861 24.886 1.00 98.12 290 GLU A N 1
ATOM 2227 C CA . GLU A 1 290 ? -6.139 -0.524 25.368 1.00 98.12 290 GLU A CA 1
ATOM 2228 C C . GLU A 1 290 ? -7.048 0.559 24.774 1.00 98.12 290 GLU A C 1
ATOM 2230 O O . GLU A 1 290 ? -7.569 1.393 25.515 1.00 98.12 290 GLU A O 1
ATOM 2235 N N . GLY A 1 291 ? -7.320 0.497 23.471 1.00 97.50 291 GLY A N 1
ATOM 2236 C CA . GLY A 1 291 ? -8.225 1.420 22.793 1.00 97.50 291 GLY A CA 1
ATOM 2237 C C . GLY A 1 291 ? -9.648 1.364 23.345 1.00 97.50 291 GLY A C 1
ATOM 2238 O O . GLY A 1 291 ? -10.243 2.406 23.607 1.00 97.50 291 GLY A O 1
ATOM 2239 N N . LEU A 1 292 ? -10.177 0.166 23.605 1.00 97.00 292 LEU A N 1
ATOM 2240 C CA . LEU A 1 292 ? -11.485 -0.032 24.242 1.00 97.00 292 LEU A CA 1
ATOM 2241 C C . LEU A 1 292 ? -11.555 0.559 25.652 1.00 97.00 292 LEU A C 1
ATOM 2243 O O . LEU A 1 292 ? -12.553 1.191 25.999 1.00 97.00 292 LEU A O 1
ATOM 2247 N N . ARG A 1 293 ? -10.490 0.423 26.450 1.00 96.75 293 ARG A N 1
ATOM 2248 C CA . ARG A 1 293 ? -10.400 1.098 27.756 1.00 96.75 293 ARG A CA 1
ATOM 2249 C C . ARG A 1 293 ? -10.400 2.617 27.596 1.00 96.75 293 ARG A C 1
ATOM 2251 O O . ARG A 1 293 ? -11.143 3.299 28.295 1.00 96.75 293 ARG A O 1
ATOM 2258 N N . TYR A 1 294 ? -9.648 3.136 26.627 1.00 96.12 294 TYR A N 1
ATOM 2259 C CA . TYR A 1 294 ? -9.628 4.564 26.318 1.00 96.12 294 TYR A CA 1
ATOM 2260 C C . TYR A 1 294 ? -11.017 5.100 25.932 1.00 96.12 294 TYR A C 1
ATOM 2262 O O . TYR A 1 294 ? -11.402 6.179 26.384 1.00 96.12 294 TYR A O 1
ATOM 2270 N N . LEU A 1 295 ? -11.791 4.344 25.147 1.00 94.94 295 LEU A N 1
ATOM 2271 C CA . LEU A 1 295 ? -13.177 4.679 24.795 1.00 94.94 295 LEU A CA 1
ATOM 2272 C C . LEU A 1 295 ? -14.081 4.750 26.023 1.00 94.94 295 LEU A C 1
ATOM 2274 O O . LEU A 1 295 ? -14.779 5.746 26.207 1.00 94.94 295 LEU A O 1
ATOM 2278 N N . ALA A 1 296 ? -14.017 3.730 26.879 1.00 92.44 296 ALA A N 1
ATOM 2279 C CA . ALA A 1 296 ? -14.827 3.659 28.090 1.00 92.44 296 ALA A CA 1
ATOM 2280 C C . ALA A 1 296 ? -14.522 4.810 29.069 1.00 92.44 296 ALA A C 1
ATOM 2282 O O . ALA A 1 296 ? -15.432 5.346 29.700 1.00 92.44 296 ALA A O 1
ATOM 2283 N N . GLU A 1 297 ? -13.257 5.229 29.172 1.00 94.31 297 GLU A N 1
ATOM 2284 C CA . GLU A 1 297 ? -12.834 6.371 29.996 1.00 94.31 297 GLU A CA 1
ATOM 2285 C C . GLU A 1 297 ? -13.192 7.733 29.375 1.00 94.31 297 GLU A C 1
ATOM 2287 O O . GLU A 1 297 ? -13.273 8.737 30.086 1.00 94.31 297 GLU A O 1
ATOM 2292 N N . ASN A 1 298 ? -13.426 7.789 28.059 1.00 92.88 298 ASN A N 1
ATOM 2293 C CA . ASN A 1 298 ? -13.655 9.027 27.312 1.00 92.88 298 ASN A CA 1
ATOM 2294 C C . ASN A 1 298 ? -14.911 8.952 26.410 1.00 92.88 298 ASN A C 1
ATOM 2296 O O . ASN A 1 298 ? -14.815 9.210 25.206 1.00 92.88 298 ASN A O 1
ATOM 2300 N N . PRO A 1 299 ? -16.112 8.679 26.957 1.00 87.94 299 PRO A N 1
ATOM 2301 C CA . PRO A 1 299 ? -17.307 8.350 26.168 1.00 87.94 299 PRO A CA 1
ATOM 2302 C C . PRO A 1 299 ? -17.834 9.502 25.299 1.00 87.94 299 PRO A C 1
ATOM 2304 O O . PRO A 1 299 ? -18.585 9.277 24.356 1.00 87.94 299 PRO A O 1
ATOM 2307 N N . THR A 1 300 ? -17.462 10.748 25.604 1.00 89.38 300 THR A N 1
ATOM 2308 C CA . THR A 1 300 ? -17.856 11.948 24.845 1.00 89.38 300 THR A CA 1
ATOM 2309 C C . THR A 1 300 ? -16.762 12.445 23.902 1.00 89.38 300 THR A C 1
ATOM 2311 O O . THR A 1 300 ? -16.880 13.529 23.326 1.00 89.38 300 THR A O 1
ATOM 2314 N N . LYS A 1 301 ? -15.661 11.697 23.762 1.00 91.75 301 LYS A N 1
ATOM 2315 C CA . LYS A 1 301 ? -14.559 12.084 22.887 1.00 91.75 301 LYS A CA 1
ATOM 2316 C C . LYS A 1 301 ? -15.008 12.024 21.434 1.00 91.75 301 LYS A C 1
ATOM 2318 O O . LYS A 1 301 ? -15.574 11.040 20.984 1.00 91.75 301 LYS A O 1
ATOM 2323 N N . THR A 1 302 ? -14.662 13.060 20.685 1.00 91.88 302 THR A N 1
ATOM 2324 C CA . THR A 1 302 ? -14.820 13.097 19.232 1.00 91.88 302 THR A CA 1
ATOM 2325 C C . THR A 1 302 ? -13.453 13.338 18.612 1.00 91.88 302 THR A C 1
ATOM 2327 O O . THR A 1 302 ? -12.723 14.253 19.010 1.00 91.88 302 THR A O 1
ATOM 2330 N N . THR A 1 303 ? -13.083 12.498 17.656 1.00 93.31 303 THR A N 1
ATOM 2331 C CA . THR A 1 303 ? -11.834 12.590 16.892 1.00 93.31 303 THR A CA 1
ATOM 2332 C C . THR A 1 303 ? -12.113 12.980 15.438 1.00 93.31 303 THR A C 1
ATOM 2334 O O . THR A 1 303 ? -13.259 13.219 15.057 1.00 93.31 303 THR A O 1
ATOM 2337 N N . LYS A 1 304 ? -11.065 13.107 14.610 1.00 90.75 304 LYS A N 1
ATOM 2338 C CA . LYS A 1 304 ? -11.211 13.571 13.220 1.00 90.75 304 LYS A CA 1
ATOM 2339 C C . LYS A 1 304 ? -12.051 12.600 12.388 1.00 90.75 304 LYS A C 1
ATOM 2341 O O . LYS A 1 304 ? -12.940 13.053 11.670 1.00 90.75 304 LYS A O 1
ATOM 2346 N N . THR A 1 305 ? -11.792 11.297 12.502 1.00 92.19 305 THR A N 1
ATOM 2347 C CA . THR A 1 305 ? -12.542 10.264 11.774 1.00 92.19 305 THR A CA 1
ATOM 2348 C C . THR A 1 305 ? -13.967 10.169 12.304 1.00 92.19 305 THR A C 1
ATOM 2350 O O . THR A 1 305 ? -14.901 10.193 11.509 1.00 92.19 305 THR A O 1
ATOM 2353 N N . SER A 1 306 ? -14.146 10.192 13.628 1.00 92.94 306 SER A N 1
ATOM 2354 C CA . SER A 1 306 ? -15.465 10.232 14.279 1.00 92.94 306 SER A CA 1
ATOM 2355 C C . SER A 1 306 ? -16.333 11.384 13.763 1.00 92.94 306 SER A C 1
ATOM 2357 O O . SER A 1 306 ? -17.400 11.145 13.199 1.00 92.94 306 SER A O 1
ATOM 2359 N N . ALA A 1 307 ? -15.846 12.627 13.830 1.00 92.94 307 ALA A N 1
ATOM 2360 C CA . ALA A 1 307 ? -16.600 13.786 13.352 1.00 92.94 307 ALA A CA 1
ATOM 2361 C C . ALA A 1 307 ? -16.979 13.673 11.865 1.00 92.94 307 ALA A C 1
ATOM 2363 O O . ALA A 1 307 ? -18.093 14.023 11.474 1.00 92.94 307 ALA A O 1
ATOM 2364 N N . PHE A 1 308 ? -16.059 13.181 11.030 1.00 94.62 308 PHE A N 1
ATOM 2365 C CA . PHE A 1 308 ? -16.287 13.044 9.595 1.00 94.62 308 PHE A CA 1
ATOM 2366 C C . PHE A 1 308 ? -17.328 11.965 9.263 1.00 94.62 308 PHE A C 1
ATOM 2368 O O . PHE A 1 308 ? -18.240 12.226 8.479 1.00 94.62 308 PHE A O 1
ATOM 2375 N N . TYR A 1 309 ? -17.228 10.776 9.863 1.00 93.44 309 TYR A N 1
ATOM 2376 C CA . TYR A 1 309 ? -18.144 9.670 9.572 1.00 93.44 309 TYR A CA 1
ATOM 2377 C C . TYR A 1 309 ? -19.554 9.925 10.126 1.00 93.44 309 TYR A C 1
ATOM 2379 O O . TYR A 1 309 ? -20.526 9.713 9.401 1.00 93.44 309 TYR A O 1
ATOM 2387 N N . HIS A 1 310 ? -19.684 10.512 11.322 1.00 92.00 310 HIS A N 1
ATOM 2388 C CA . HIS A 1 310 ? -20.990 10.933 11.857 1.00 92.00 310 HIS A CA 1
ATOM 2389 C C . HIS A 1 310 ? -21.660 12.015 11.001 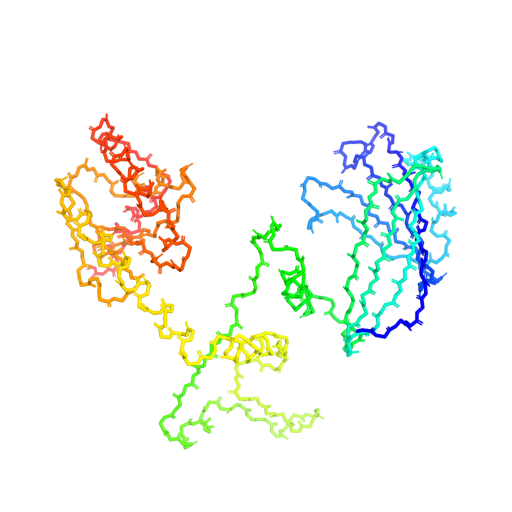1.00 92.00 310 HIS A C 1
ATOM 2391 O O . HIS A 1 310 ? -22.872 11.977 10.754 1.00 92.00 310 HIS A O 1
ATOM 2397 N N . MET A 1 311 ? -20.876 12.963 10.474 1.00 92.81 311 MET A N 1
ATOM 2398 C CA . MET A 1 311 ? -21.377 13.947 9.510 1.00 92.81 311 MET A CA 1
ATOM 2399 C C . MET A 1 311 ? -21.885 13.258 8.234 1.00 92.81 311 MET A C 1
ATOM 2401 O O . MET A 1 311 ? -22.988 13.564 7.780 1.00 92.81 311 MET A O 1
ATOM 2405 N N . LEU A 1 312 ? -21.120 12.321 7.659 1.00 91.25 312 LEU A N 1
ATOM 2406 C CA . LEU A 1 312 ? -21.535 11.594 6.453 1.00 91.25 312 LEU A CA 1
ATOM 2407 C C . LEU A 1 312 ? -22.830 10.807 6.665 1.00 91.25 312 LEU A C 1
ATOM 2409 O O . LEU A 1 312 ? -23.701 10.822 5.800 1.00 91.25 312 LEU A O 1
ATOM 2413 N N . GLN A 1 313 ? -22.982 10.158 7.816 1.00 85.44 313 GLN A N 1
ATOM 2414 C CA . GLN A 1 313 ? -24.179 9.389 8.150 1.00 85.44 313 GLN A CA 1
ATOM 2415 C C . GLN A 1 313 ? -25.420 10.279 8.221 1.00 85.44 313 GLN A C 1
ATOM 2417 O O . GLN A 1 313 ? -26.466 9.936 7.667 1.00 85.44 313 GLN A O 1
ATOM 2422 N N . THR A 1 314 ? -25.269 11.466 8.813 1.00 84.00 314 THR A N 1
ATOM 2423 C CA . THR A 1 314 ? -26.318 12.489 8.835 1.00 84.00 314 THR A CA 1
ATOM 2424 C C . THR A 1 314 ? -26.692 12.901 7.410 1.00 84.00 314 THR A C 1
ATOM 2426 O O . THR A 1 314 ? -27.863 12.881 7.045 1.00 84.00 314 THR A O 1
ATOM 2429 N N . VAL A 1 315 ? -25.702 13.215 6.568 1.00 83.44 315 VAL A N 1
ATOM 2430 C CA . VAL A 1 315 ? -25.927 13.623 5.171 1.00 83.44 315 VAL A CA 1
ATOM 2431 C C . VAL A 1 315 ? -26.657 12.538 4.374 1.00 83.44 315 VAL A C 1
ATOM 2433 O O . VAL A 1 315 ? -27.608 12.843 3.660 1.00 83.44 315 VAL A O 1
ATOM 2436 N N . ILE A 1 316 ? -26.268 11.270 4.516 1.00 75.38 316 ILE A N 1
ATOM 2437 C CA . ILE A 1 316 ? -26.916 10.151 3.818 1.00 75.38 316 ILE A CA 1
ATOM 2438 C C . ILE A 1 316 ? -28.391 10.029 4.214 1.00 75.38 316 ILE A C 1
ATOM 2440 O O . ILE A 1 316 ? -29.241 9.856 3.341 1.00 75.38 316 ILE A O 1
ATOM 2444 N N . GLN A 1 317 ? -28.714 10.177 5.501 1.00 70.19 317 GLN A N 1
ATOM 2445 C CA . GLN A 1 317 ? -30.104 10.158 5.966 1.00 70.19 317 GLN A CA 1
ATOM 2446 C C . GLN A 1 317 ? -30.945 11.310 5.396 1.00 70.19 317 GLN A C 1
ATOM 2448 O O . GLN A 1 317 ? -32.145 11.128 5.213 1.00 70.19 317 GLN A O 1
ATOM 2453 N N . TYR A 1 318 ? -30.335 12.461 5.090 1.00 70.88 318 TYR A N 1
ATOM 2454 C CA . TYR A 1 318 ? -31.014 13.597 4.452 1.00 70.88 318 TYR A CA 1
ATOM 2455 C C . TYR A 1 318 ? -31.245 13.427 2.944 1.00 70.88 318 TYR A C 1
ATOM 2457 O O . TYR A 1 318 ? -32.138 14.072 2.410 1.00 70.88 318 TYR A O 1
ATOM 2465 N N . PHE A 1 319 ? -30.435 12.625 2.245 1.00 67.69 319 PHE A N 1
ATOM 2466 C CA . PHE A 1 319 ? -30.559 12.431 0.790 1.00 67.69 319 PHE A CA 1
ATOM 2467 C C . PHE A 1 319 ? -31.322 11.161 0.393 1.00 67.69 319 PHE A C 1
ATOM 2469 O O . PHE A 1 319 ? -31.753 11.052 -0.754 1.00 67.69 319 PHE A O 1
ATOM 2476 N N . LEU A 1 320 ? -31.451 10.190 1.302 1.00 59.31 320 LEU A N 1
ATOM 2477 C CA . LEU A 1 320 ? -32.177 8.936 1.063 1.00 59.31 320 LEU A CA 1
ATOM 2478 C C . LEU A 1 320 ? -33.609 8.923 1.629 1.00 59.31 320 LEU A C 1
ATOM 2480 O O . LEU A 1 320 ? -34.348 7.988 1.321 1.00 59.31 320 LEU A O 1
ATOM 2484 N N . ASN A 1 321 ? -33.995 9.938 2.410 1.00 48.12 321 ASN A N 1
ATOM 2485 C CA . ASN A 1 321 ? -35.373 10.197 2.850 1.00 48.12 321 ASN A CA 1
ATOM 2486 C C . ASN A 1 321 ? -35.934 11.440 2.154 1.00 48.12 321 ASN A C 1
ATOM 2488 O O . ASN A 1 321 ? -37.173 11.500 1.993 1.00 48.12 321 ASN A O 1
#

Radius of gyration: 27.43 Å; chains: 1; bounding box: 76×61×69 Å

Organism: Teladorsagia circumcincta (NCBI:txid45464)

InterPro domains:
  IPR013921 Mediator complex, subunit Med20 [PF08612] (1-137)
  IPR015422 Pyridoxal phosphate-dependent transferase, small domain [G3DSA:3.90.1150.10] (178-295)
  IPR015424 Pyridoxal phosphate-dependent transferase [SSF53383] (138-295)
  IPR050477 Group II Amino Acid Decarboxylases [PTHR42735] (137-315)

pLDDT: mean 81.15, std 14.9, range [35.41, 98.31]

Foldseek 3Di:
DAFDWKKKKKKWKKAWDPVCCVPAGIKIWMDIPVCNQKIKIWGDDPDNVPTDIDIDTPCVVVVCVVVPPTIDIDPQPIKMWIFIWDDDPQKIWTWTFIDRPHDTPGIDIDIDGNPDPPVVLCVQLSVVVVCVVPVPPDDDHDDDDDDDDDPDPVVQVVQKDWDQPDPVGTDIDSHPDDDDSVSVVVVVVCVCVVCDDVNVVVQFVLQLVLLVVLQVLQCPDPQKDWDDDSRGFKTKIDGPLAQQQLLQVQVVVVVAHWDFDQVPTIIMHGRGVVCSDPPNSVVSSVSSVVSSVVCNVCRPDADPRRVVSVVVNVVVVVVVD